Protein AF-A0A845U606-F1 (afdb_monomer)

Structure (mmCIF, N/CA/C/O backbone):
data_AF-A0A845U606-F1
#
_entry.id   AF-A0A845U606-F1
#
loop_
_atom_site.group_PDB
_atom_site.id
_atom_site.type_symbol
_atom_site.label_atom_id
_atom_site.label_alt_id
_atom_site.label_comp_id
_atom_site.label_asym_id
_atom_site.label_entity_id
_atom_site.label_seq_id
_atom_site.pdbx_PDB_ins_code
_atom_site.Cartn_x
_atom_site.Cartn_y
_atom_site.Cartn_z
_atom_site.occupancy
_atom_site.B_iso_or_equiv
_atom_site.auth_seq_id
_atom_site.auth_comp_id
_atom_site.auth_asym_id
_atom_site.auth_atom_id
_atom_site.pdbx_PDB_model_num
ATOM 1 N N . MET A 1 1 ? -7.844 2.696 -54.225 1.00 42.50 1 MET A N 1
ATOM 2 C CA . MET A 1 1 ? -6.812 1.789 -53.686 1.00 42.50 1 MET A CA 1
ATOM 3 C C . MET A 1 1 ? -6.596 2.190 -52.231 1.00 42.50 1 MET A C 1
ATOM 5 O O . MET A 1 1 ? -5.888 3.153 -51.977 1.00 42.50 1 MET A O 1
ATOM 9 N N . LEU A 1 2 ? -7.334 1.584 -51.291 1.00 45.47 2 LEU A N 1
ATOM 10 C CA . LEU A 1 2 ? -7.102 1.808 -49.861 1.00 45.47 2 LEU A CA 1
ATOM 11 C C . LEU A 1 2 ? -5.813 1.065 -49.495 1.00 45.47 2 LEU A C 1
ATOM 13 O O . LEU A 1 2 ? -5.810 -0.163 -49.478 1.00 45.47 2 LEU A O 1
ATOM 17 N N . LEU A 1 3 ? -4.725 1.791 -49.225 1.00 46.09 3 LEU A N 1
ATOM 18 C CA . LEU A 1 3 ? -3.599 1.235 -48.479 1.00 46.09 3 LEU A CA 1
ATOM 19 C C . LEU A 1 3 ? -4.072 1.057 -47.031 1.00 46.09 3 LEU A C 1
ATOM 21 O O . LEU A 1 3 ? -3.986 1.974 -46.218 1.00 46.09 3 LEU A O 1
ATOM 25 N N . SER A 1 4 ? -4.617 -0.116 -46.715 1.00 49.88 4 SER A N 1
ATOM 26 C CA . SER A 1 4 ? -4.707 -0.579 -45.335 1.00 49.88 4 SER A CA 1
ATOM 27 C C . SER A 1 4 ? -3.276 -0.721 -44.817 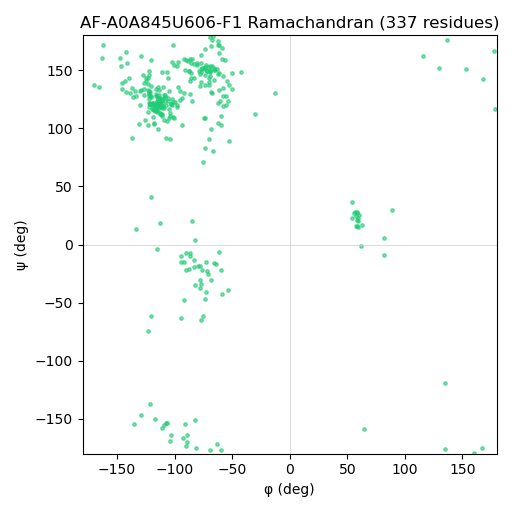1.00 49.88 4 SER A C 1
ATOM 29 O O . SER A 1 4 ? -2.562 -1.637 -45.232 1.00 49.88 4 SER A O 1
ATOM 31 N N . GLY A 1 5 ? -2.833 0.222 -43.982 1.00 50.69 5 GLY A N 1
ATOM 32 C CA . GLY A 1 5 ? -1.541 0.136 -43.311 1.00 50.69 5 GLY A CA 1
ATOM 33 C C . GLY A 1 5 ? -1.449 -1.190 -42.564 1.00 50.69 5 GLY A C 1
ATOM 34 O O . GLY A 1 5 ? -2.330 -1.514 -41.768 1.00 50.69 5 GLY A O 1
ATOM 35 N N . LEU A 1 6 ? -0.417 -1.977 -42.869 1.00 56.06 6 LEU A N 1
ATOM 36 C CA . LEU A 1 6 ? -0.079 -3.166 -42.091 1.00 56.06 6 LEU A CA 1
ATOM 37 C C . LEU A 1 6 ? 0.076 -2.747 -40.618 1.00 56.06 6 LEU A C 1
ATOM 39 O O . LEU A 1 6 ? 0.609 -1.660 -40.367 1.00 56.06 6 LEU A O 1
ATOM 43 N N . PRO A 1 7 ? -0.384 -3.558 -39.647 1.00 61.00 7 PRO A N 1
ATOM 44 C CA . PRO A 1 7 ? -0.174 -3.242 -38.242 1.00 61.00 7 PRO A CA 1
ATOM 45 C C . PRO A 1 7 ? 1.328 -3.062 -38.002 1.00 61.00 7 PRO A C 1
ATOM 47 O O . PRO A 1 7 ? 2.127 -3.906 -38.414 1.00 61.00 7 PRO A O 1
ATOM 50 N N . ALA A 1 8 ? 1.712 -1.938 -37.389 1.00 68.56 8 ALA A N 1
ATOM 51 C CA . ALA A 1 8 ? 3.097 -1.692 -37.010 1.00 68.56 8 ALA A CA 1
ATOM 52 C C . ALA A 1 8 ? 3.567 -2.858 -36.129 1.00 68.56 8 ALA A C 1
ATOM 54 O O . ALA A 1 8 ? 2.944 -3.155 -35.109 1.00 68.56 8 ALA A O 1
ATOM 55 N N . GLN A 1 9 ? 4.606 -3.567 -36.571 1.00 79.81 9 GLN A N 1
ATOM 56 C CA . GLN A 1 9 ? 5.134 -4.710 -35.832 1.00 79.81 9 GLN A CA 1
ATOM 57 C C . GLN A 1 9 ? 5.828 -4.223 -34.558 1.00 79.81 9 GLN A C 1
ATOM 59 O O . GLN A 1 9 ? 6.535 -3.217 -34.596 1.00 79.81 9 GLN A O 1
ATOM 64 N N . ALA A 1 10 ? 5.631 -4.950 -33.457 1.00 92.62 10 ALA A N 1
ATOM 65 C CA . ALA A 1 10 ? 6.304 -4.683 -32.192 1.00 92.62 10 ALA A CA 1
ATOM 66 C C . ALA A 1 10 ? 7.830 -4.746 -32.361 1.00 92.62 10 ALA A C 1
ATOM 68 O O . ALA A 1 10 ? 8.358 -5.668 -32.991 1.00 92.62 10 ALA A O 1
ATOM 69 N N . ALA A 1 11 ? 8.536 -3.770 -31.798 1.00 96.56 11 ALA A N 1
ATOM 70 C CA . ALA A 1 11 ? 9.987 -3.700 -31.844 1.00 96.56 11 ALA A CA 1
ATOM 71 C C . ALA A 1 11 ? 10.630 -4.516 -30.711 1.00 96.56 11 ALA A C 1
ATOM 73 O O . ALA A 1 11 ? 10.113 -4.595 -29.594 1.00 96.56 11 ALA A O 1
ATOM 74 N N . SER A 1 12 ? 11.804 -5.089 -30.987 1.00 97.00 12 SER A N 1
ATOM 75 C CA . SER A 1 12 ? 12.601 -5.815 -29.995 1.00 97.00 12 SER A CA 1
ATOM 76 C C . SER A 1 12 ? 13.944 -5.139 -29.753 1.00 97.00 12 SER A C 1
ATOM 78 O O . SER A 1 12 ? 14.826 -5.105 -30.616 1.00 97.00 12 SER A O 1
ATOM 80 N N . TYR A 1 13 ? 14.107 -4.644 -28.533 1.00 97.44 13 TYR A N 1
ATOM 81 C CA . TYR A 1 13 ? 15.304 -3.977 -28.058 1.00 97.44 13 TYR A CA 1
ATOM 82 C C . TYR A 1 13 ? 16.097 -4.881 -27.121 1.00 97.44 13 TYR A C 1
ATOM 84 O O . TYR A 1 13 ? 15.535 -5.620 -26.312 1.00 97.44 13 TYR A O 1
ATOM 92 N N . THR A 1 14 ? 17.418 -4.803 -27.207 1.00 96.50 14 THR A N 1
ATOM 93 C CA . THR A 1 14 ? 18.331 -5.594 -26.383 1.00 96.50 14 THR A CA 1
ATOM 94 C C . THR A 1 14 ? 19.417 -4.701 -25.815 1.00 96.50 14 THR A C 1
ATOM 96 O O . THR A 1 14 ? 20.102 -3.999 -26.556 1.00 96.50 14 THR A O 1
ATOM 99 N N . PHE A 1 15 ? 19.593 -4.756 -24.497 1.00 95.06 15 PHE A N 1
ATOM 100 C CA . PHE A 1 15 ? 20.633 -4.035 -23.780 1.00 95.06 15 PHE A CA 1
ATOM 101 C C . PHE A 1 15 ? 21.744 -5.007 -23.361 1.00 95.06 15 PHE A C 1
ATOM 103 O O . PHE A 1 15 ? 21.489 -5.901 -22.542 1.00 95.06 15 PHE A O 1
ATOM 110 N N . PRO A 1 16 ? 22.981 -4.834 -23.862 1.00 93.81 16 PRO A N 1
ATOM 111 C CA . PRO A 1 16 ? 23.416 -4.011 -24.991 1.00 93.81 16 PRO A CA 1
ATOM 112 C C . PRO A 1 16 ? 23.077 -4.694 -26.322 1.00 93.81 16 PRO A C 1
ATOM 114 O O . PRO A 1 16 ? 22.845 -5.903 -26.372 1.00 93.81 16 PRO A O 1
ATOM 117 N N . GLY A 1 17 ? 23.095 -3.924 -27.410 1.00 91.62 17 GLY A N 1
ATOM 118 C CA . GLY A 1 17 ? 22.762 -4.410 -28.747 1.00 91.62 17 GLY A CA 1
ATOM 119 C C . GLY A 1 17 ? 21.833 -3.440 -29.463 1.00 91.62 17 GLY A C 1
ATOM 120 O O . GLY A 1 17 ? 22.203 -2.290 -29.692 1.00 91.62 17 GLY A O 1
ATOM 121 N N . SER A 1 18 ? 20.631 -3.900 -29.819 1.00 94.81 18 SER A N 1
ATOM 122 C CA . SER A 1 18 ? 19.592 -3.060 -30.419 1.00 94.81 18 SER A CA 1
ATOM 123 C C . SER A 1 18 ? 18.966 -2.137 -29.370 1.00 94.81 18 SER A C 1
ATOM 125 O O . SER A 1 18 ? 17.927 -2.440 -28.788 1.00 94.81 18 SER A O 1
ATOM 127 N N . LEU A 1 19 ? 19.611 -1.005 -29.097 1.00 96.12 19 LEU A N 1
ATOM 128 C CA . LEU A 1 19 ? 19.063 -0.007 -28.182 1.00 96.12 19 LEU A CA 1
ATOM 129 C C . LEU A 1 19 ? 17.867 0.726 -28.826 1.00 96.12 19 LEU A C 1
ATOM 131 O O . LEU A 1 19 ? 17.849 0.904 -30.048 1.00 96.12 19 LEU A O 1
ATOM 135 N N . PRO A 1 20 ? 16.876 1.174 -28.033 1.00 95.75 20 PRO A N 1
ATOM 136 C CA . PRO A 1 20 ? 15.881 2.139 -28.490 1.00 95.75 20 PRO A CA 1
ATOM 137 C C . PRO A 1 20 ? 16.539 3.424 -29.003 1.00 95.75 20 PRO A C 1
ATOM 139 O O . PRO A 1 20 ? 17.679 3.731 -28.646 1.00 95.75 20 PRO A O 1
ATOM 142 N N . ALA A 1 21 ? 15.814 4.180 -29.832 1.00 92.56 21 ALA A N 1
ATOM 143 C CA . ALA A 1 21 ? 16.316 5.431 -30.393 1.00 92.56 21 ALA A CA 1
ATOM 144 C C . ALA A 1 21 ? 16.823 6.373 -29.288 1.00 92.56 21 ALA A C 1
ATOM 146 O O . ALA A 1 21 ? 16.207 6.490 -28.230 1.00 92.56 21 ALA A O 1
ATOM 147 N N . ASP A 1 22 ? 17.971 7.002 -29.542 1.00 92.19 22 ASP A N 1
ATOM 148 C CA . ASP A 1 22 ? 18.651 7.959 -28.659 1.00 92.19 22 ASP A CA 1
ATOM 149 C C . ASP A 1 22 ? 19.104 7.417 -27.289 1.00 92.19 22 ASP A C 1
ATOM 151 O O . ASP A 1 22 ? 19.763 8.131 -26.528 1.00 92.19 22 ASP A O 1
ATOM 155 N N . CYS A 1 23 ? 18.840 6.145 -26.978 1.00 96.94 23 CYS A N 1
ATOM 156 C CA . CYS A 1 23 ? 19.471 5.468 -25.856 1.00 96.94 23 CYS A CA 1
ATOM 157 C C . CYS A 1 23 ? 20.932 5.149 -26.189 1.00 96.94 23 CYS A C 1
ATOM 159 O O . CYS A 1 23 ? 21.267 4.659 -27.268 1.00 96.94 23 CYS A O 1
ATOM 161 N N . SER A 1 24 ? 21.818 5.374 -25.227 1.00 97.19 24 SER A N 1
ATOM 162 C CA . SER A 1 24 ? 23.242 5.069 -25.345 1.00 97.19 24 SER A CA 1
ATOM 163 C C . SER A 1 24 ? 23.793 4.550 -24.024 1.00 97.19 24 SER A C 1
ATOM 165 O O . SER A 1 24 ? 23.148 4.648 -22.983 1.00 97.19 24 SER A O 1
ATOM 167 N N . GLY A 1 25 ? 24.984 3.964 -24.055 1.00 94.88 25 GLY A N 1
ATOM 168 C CA . GLY A 1 25 ? 25.646 3.443 -22.866 1.00 94.88 25 GLY A CA 1
ATOM 169 C C . GLY A 1 25 ? 26.276 2.081 -23.101 1.00 94.88 25 GLY A C 1
ATOM 170 O O . GLY A 1 25 ? 26.193 1.504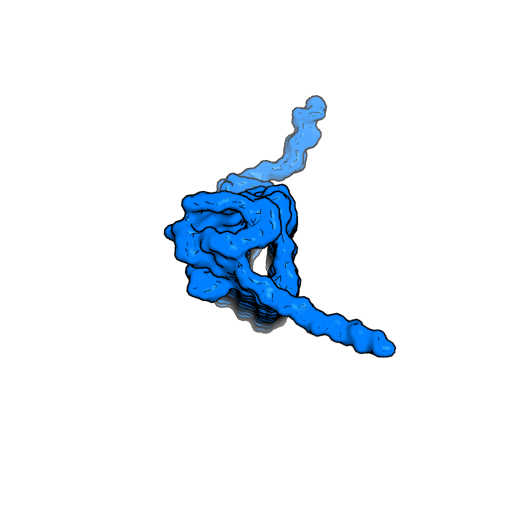 -24.185 1.00 94.88 25 GLY A O 1
ATOM 171 N N . SER A 1 26 ? 26.964 1.590 -22.082 1.00 93.56 26 SER A N 1
ATOM 172 C CA . SER A 1 26 ? 27.687 0.320 -22.114 1.00 93.56 26 SER A CA 1
ATOM 173 C C . SER A 1 26 ? 27.976 -0.142 -20.688 1.00 93.56 26 SER A C 1
ATOM 175 O O . SER A 1 26 ? 27.748 0.593 -19.727 1.00 93.56 26 SER A O 1
ATOM 177 N N . ASN A 1 27 ? 28.479 -1.370 -20.542 1.00 91.62 27 ASN A N 1
ATOM 178 C CA . ASN A 1 27 ? 28.915 -1.919 -19.254 1.00 91.62 27 ASN A CA 1
ATOM 179 C C . ASN A 1 27 ? 27.839 -1.854 -18.153 1.00 91.62 27 ASN A C 1
ATOM 181 O O . ASN A 1 27 ? 28.146 -1.624 -16.988 1.00 91.62 27 ASN A O 1
ATOM 185 N N . GLY A 1 28 ? 26.569 -2.060 -18.522 1.00 94.81 28 GLY A N 1
ATOM 186 C CA . GLY A 1 28 ? 25.460 -2.119 -17.564 1.00 94.81 28 GLY A CA 1
ATOM 187 C C . GLY A 1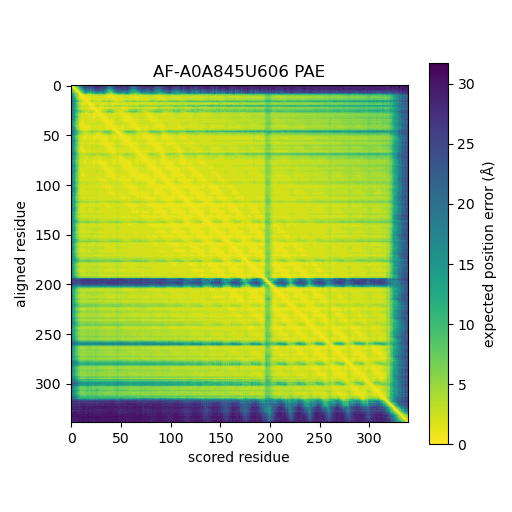 28 ? 24.929 -0.761 -17.130 1.00 94.81 28 GLY A C 1
ATOM 188 O O . GLY A 1 28 ? 24.059 -0.716 -16.268 1.00 94.81 28 GLY A O 1
ATOM 189 N N . SER A 1 29 ? 25.410 0.333 -17.718 1.00 97.50 29 SER A N 1
ATOM 190 C CA . SER A 1 29 ? 24.882 1.674 -17.490 1.00 97.50 29 SER A CA 1
ATOM 191 C C . SER A 1 29 ? 24.429 2.272 -18.813 1.00 97.50 29 SER A C 1
ATOM 193 O O . SER A 1 29 ? 25.228 2.437 -19.740 1.00 97.50 29 SER A O 1
ATOM 195 N N . TYR A 1 30 ? 23.137 2.568 -18.904 1.00 98.19 30 TYR A N 1
ATOM 196 C CA . TYR A 1 30 ? 22.509 3.115 -20.098 1.00 98.19 30 TYR A CA 1
ATOM 197 C C . TYR A 1 30 ? 21.723 4.368 -19.757 1.00 98.19 30 TYR A C 1
ATOM 199 O O . TYR A 1 30 ? 21.116 4.457 -18.691 1.00 98.19 30 TYR A O 1
ATOM 207 N N . THR A 1 31 ? 21.703 5.307 -20.692 1.00 98.19 31 THR A N 1
ATOM 208 C CA . THR A 1 31 ? 20.993 6.572 -20.575 1.00 98.19 31 THR A CA 1
ATOM 209 C C . THR A 1 31 ? 20.140 6.791 -21.811 1.00 98.19 31 THR A C 1
ATOM 211 O O . THR A 1 31 ? 20.628 6.677 -22.935 1.00 98.19 31 THR A O 1
ATOM 214 N N . CYS A 1 32 ? 18.882 7.150 -21.597 1.00 98.25 32 CYS A N 1
ATOM 215 C CA . CYS A 1 32 ? 17.940 7.547 -22.633 1.00 98.25 32 CYS A CA 1
ATOM 216 C C . CYS A 1 32 ? 17.425 8.961 -22.313 1.00 98.25 32 CYS A C 1
ATOM 218 O O . CYS A 1 32 ? 17.017 9.203 -21.173 1.00 98.25 32 CYS A O 1
ATOM 220 N N . PRO A 1 33 ? 17.400 9.907 -23.269 1.00 97.94 33 PRO A N 1
ATOM 221 C CA . PRO A 1 33 ? 16.746 11.200 -23.066 1.00 97.94 33 PRO A CA 1
ATOM 222 C C . PRO A 1 33 ? 15.259 11.044 -22.728 1.00 97.94 33 PRO A C 1
ATOM 224 O O . PRO A 1 33 ? 14.767 11.677 -21.804 1.00 97.94 33 PRO A O 1
ATOM 227 N N . ALA A 1 34 ? 14.577 10.142 -23.427 1.00 97.06 34 ALA A N 1
ATOM 228 C CA . ALA A 1 34 ? 13.255 9.615 -23.117 1.00 97.06 34 ALA A CA 1
ATOM 229 C C . ALA A 1 34 ? 13.214 8.158 -23.596 1.00 97.06 34 ALA A C 1
ATOM 231 O O . ALA A 1 34 ? 14.033 7.760 -24.424 1.00 97.06 34 ALA A O 1
ATOM 232 N N . LEU A 1 35 ? 12.279 7.359 -23.091 1.00 97.94 35 LEU A N 1
ATOM 233 C CA . LEU A 1 35 ? 12.107 5.979 -23.534 1.00 97.94 35 LEU A CA 1
ATOM 234 C C . LEU A 1 35 ? 10.636 5.737 -23.854 1.00 97.94 35 LEU A C 1
ATOM 236 O O . LEU A 1 35 ? 9.811 5.609 -22.957 1.00 97.94 35 LEU A O 1
ATOM 240 N N . THR A 1 36 ? 10.314 5.698 -25.147 1.00 97.12 36 THR A N 1
ATOM 241 C CA . THR A 1 36 ? 8.961 5.401 -25.629 1.00 97.12 36 THR A CA 1
ATOM 242 C C . THR A 1 36 ? 8.942 4.037 -26.298 1.00 97.12 36 THR A C 1
ATOM 244 O O . THR A 1 36 ? 9.716 3.793 -27.218 1.00 97.12 36 THR A O 1
ATOM 247 N N . LEU A 1 37 ? 8.050 3.167 -25.838 1.00 97.31 37 LEU A N 1
ATOM 248 C CA . LEU A 1 37 ? 7.811 1.844 -26.398 1.00 97.31 37 LEU A CA 1
ATOM 249 C C . LEU A 1 37 ? 6.408 1.796 -27.004 1.00 97.31 37 LEU A C 1
ATOM 251 O O . LEU A 1 37 ? 5.434 2.215 -26.376 1.00 97.31 37 LEU A O 1
ATOM 255 N N . GLY A 1 38 ? 6.301 1.265 -28.215 1.00 97.19 38 GLY A N 1
ATOM 256 C CA . GLY A 1 38 ? 5.038 0.927 -28.852 1.00 97.19 38 GLY A CA 1
ATOM 257 C C . GLY A 1 38 ? 4.318 -0.230 -28.154 1.00 97.19 38 GLY A C 1
ATOM 258 O O . GLY A 1 38 ? 4.807 -0.839 -27.198 1.00 97.19 38 GLY A O 1
ATOM 259 N N . SER A 1 39 ? 3.111 -0.539 -28.629 1.00 97.00 39 SER A N 1
ATOM 260 C CA . SER A 1 39 ? 2.366 -1.688 -28.114 1.00 97.00 39 SER A CA 1
ATOM 261 C C . SER A 1 39 ? 3.053 -2.995 -28.510 1.00 97.00 39 SER A C 1
ATOM 263 O O . SER A 1 39 ? 3.385 -3.191 -29.674 1.00 97.00 39 SER A O 1
ATOM 265 N N . GLY A 1 40 ? 3.239 -3.894 -27.543 1.00 97.19 40 GLY A N 1
ATOM 266 C CA . GLY A 1 40 ? 3.897 -5.185 -27.754 1.00 97.19 40 GLY A CA 1
ATOM 267 C C . GLY A 1 40 ? 5.425 -5.135 -27.748 1.00 97.19 40 GLY A C 1
ATOM 268 O O . GLY A 1 40 ? 6.049 -6.194 -27.731 1.00 97.19 40 GLY A O 1
ATOM 269 N N . ASP A 1 41 ? 6.030 -3.943 -27.737 1.00 98.25 41 ASP A N 1
ATOM 270 C CA . ASP A 1 41 ? 7.485 -3.789 -27.760 1.00 98.25 41 ASP A CA 1
ATOM 271 C C . ASP A 1 41 ? 8.154 -4.498 -26.580 1.00 98.25 41 ASP A C 1
ATOM 273 O O . ASP A 1 41 ? 7.645 -4.519 -25.451 1.00 98.25 41 ASP A O 1
ATOM 277 N N . THR A 1 42 ? 9.338 -5.050 -26.834 1.00 98.25 42 THR A N 1
ATOM 278 C CA . THR A 1 42 ? 10.091 -5.829 -25.850 1.00 98.25 42 THR A CA 1
ATOM 279 C C . THR A 1 42 ? 11.454 -5.210 -25.573 1.00 98.25 42 THR A C 1
ATOM 281 O O . THR A 1 42 ? 12.171 -4.872 -26.511 1.00 98.25 42 THR A O 1
ATOM 284 N N . ILE A 1 43 ? 11.857 -5.146 -24.306 1.00 98.19 43 ILE A N 1
ATOM 285 C CA . ILE A 1 43 ? 13.235 -4.866 -23.888 1.00 98.19 43 ILE A CA 1
ATOM 286 C C . ILE A 1 43 ? 13.800 -6.121 -23.222 1.00 98.19 43 ILE A C 1
ATOM 288 O O . ILE A 1 43 ? 13.218 -6.616 -22.261 1.00 98.19 43 ILE A O 1
ATOM 292 N N . THR A 1 44 ? 14.969 -6.579 -23.658 1.00 97.50 44 THR A N 1
ATOM 293 C CA . THR A 1 44 ? 15.711 -7.677 -23.020 1.00 97.50 44 THR A CA 1
ATOM 294 C C . THR A 1 44 ? 17.024 -7.166 -22.433 1.00 97.50 44 THR A C 1
ATOM 296 O O . THR A 1 44 ? 17.747 -6.415 -23.089 1.00 97.50 44 THR A O 1
ATOM 299 N N . ILE A 1 45 ? 17.355 -7.586 -21.206 1.00 97.12 45 ILE A N 1
ATOM 300 C CA . ILE A 1 45 ? 18.643 -7.298 -20.559 1.00 97.12 45 ILE A CA 1
ATOM 301 C C . ILE A 1 45 ? 19.531 -8.540 -20.664 1.00 97.12 45 ILE A C 1
ATOM 303 O O . ILE A 1 45 ? 19.258 -9.547 -20.016 1.00 97.12 45 ILE A O 1
ATOM 307 N N . ASN A 1 46 ? 20.585 -8.469 -21.480 1.00 92.44 46 ASN A N 1
ATOM 308 C CA . ASN A 1 46 ? 21.464 -9.610 -21.748 1.00 92.44 46 ASN A CA 1
ATOM 309 C C . ASN A 1 46 ? 22.700 -9.631 -20.840 1.00 92.44 46 ASN A C 1
ATOM 311 O O . ASN A 1 46 ? 22.904 -10.584 -20.095 1.00 92.44 46 ASN A O 1
ATOM 315 N N . SER A 1 47 ? 23.567 -8.617 -20.935 1.00 88.81 47 SER A N 1
ATOM 316 C CA . SER A 1 47 ? 24.820 -8.556 -20.167 1.00 88.81 47 SER A CA 1
ATOM 317 C C . SER A 1 47 ? 25.499 -7.184 -20.278 1.00 88.81 47 SER A C 1
ATOM 319 O O . SER A 1 47 ? 25.626 -6.685 -21.384 1.00 88.81 47 SER A O 1
ATOM 321 N N . PRO A 1 48 ? 26.038 -6.592 -19.206 1.00 92.56 48 PRO A N 1
ATOM 322 C CA . PRO A 1 48 ? 26.131 -7.181 -17.882 1.00 92.56 48 PRO A CA 1
ATOM 323 C C . PRO A 1 48 ? 24.817 -7.057 -17.110 1.00 92.56 48 PRO A C 1
ATOM 325 O O . PRO A 1 48 ? 23.995 -6.176 -17.362 1.00 92.56 48 PRO A O 1
ATOM 328 N N . ILE A 1 49 ? 24.643 -7.989 -16.178 1.00 94.56 49 ILE A N 1
ATOM 329 C CA . ILE A 1 49 ? 23.548 -8.052 -15.215 1.00 94.56 49 ILE A CA 1
ATOM 330 C C . ILE A 1 49 ? 24.188 -7.898 -13.822 1.00 94.56 49 ILE A C 1
ATOM 332 O O . ILE A 1 49 ? 25.118 -8.651 -13.524 1.00 94.56 49 ILE A O 1
ATOM 336 N N . PRO A 1 50 ? 23.731 -6.969 -12.964 1.00 96.31 50 PRO A N 1
ATOM 337 C CA . PRO A 1 50 ? 22.600 -6.062 -13.164 1.00 96.31 50 PRO A CA 1
ATOM 338 C C . PRO A 1 50 ? 22.908 -4.915 -14.138 1.00 96.31 50 PRO A C 1
ATOM 340 O O . PRO A 1 50 ? 24.046 -4.461 -14.243 1.00 96.31 50 PRO A O 1
ATOM 343 N N . ALA A 1 51 ? 21.867 -4.416 -14.804 1.00 98.00 51 ALA A N 1
ATOM 344 C CA . ALA A 1 51 ? 21.908 -3.206 -15.614 1.00 98.00 51 ALA A CA 1
ATOM 345 C C . ALA A 1 51 ? 21.086 -2.082 -14.969 1.00 98.00 51 ALA A C 1
ATOM 347 O O . ALA A 1 51 ? 20.058 -2.319 -14.332 1.00 98.00 51 ALA A O 1
ATOM 348 N N . THR A 1 52 ? 21.520 -0.845 -15.181 1.00 98.50 52 THR A N 1
ATOM 349 C CA . THR A 1 52 ? 20.772 0.370 -14.861 1.00 98.50 52 THR A CA 1
ATOM 350 C C . THR A 1 52 ? 20.440 1.099 -16.152 1.00 98.50 52 THR A C 1
ATOM 352 O O . THR A 1 52 ? 21.338 1.406 -16.938 1.00 98.50 52 THR A O 1
ATOM 355 N N . ILE A 1 53 ? 19.158 1.390 -16.364 1.00 98.44 53 ILE A N 1
ATOM 356 C CA . ILE A 1 53 ? 18.710 2.292 -17.427 1.00 98.44 53 ILE A CA 1
ATOM 357 C C . ILE A 1 53 ? 18.217 3.568 -16.755 1.00 98.44 53 ILE A C 1
ATOM 359 O O . ILE A 1 53 ? 17.257 3.544 -15.984 1.00 98.44 53 ILE A O 1
ATOM 363 N N . THR A 1 54 ? 18.887 4.675 -17.056 1.00 98.69 54 THR A N 1
ATOM 364 C CA . THR A 1 54 ? 18.509 6.015 -16.619 1.00 98.69 54 THR A CA 1
ATOM 365 C C . THR A 1 54 ? 17.747 6.707 -17.741 1.00 98.69 54 THR A C 1
ATOM 367 O O . THR A 1 54 ? 18.283 6.917 -18.826 1.00 98.69 54 THR A O 1
ATOM 370 N N . VAL A 1 55 ? 16.494 7.067 -17.501 1.00 98.69 55 VAL A N 1
ATOM 371 C CA . VAL A 1 55 ? 15.660 7.822 -18.436 1.00 98.69 55 VAL A CA 1
ATOM 372 C C . VAL A 1 55 ? 15.561 9.252 -17.914 1.00 98.69 55 VAL A C 1
ATOM 374 O O . VAL A 1 55 ? 14.937 9.495 -16.884 1.00 98.69 55 VAL A O 1
ATOM 377 N N . ASN A 1 56 ? 16.207 10.199 -18.595 1.00 98.25 56 ASN A N 1
ATOM 378 C CA . ASN A 1 56 ? 16.279 11.600 -18.153 1.00 98.25 56 ASN A CA 1
ATOM 379 C C . ASN A 1 56 ? 14.954 12.365 -18.329 1.00 98.25 56 ASN A C 1
ATOM 381 O O . ASN A 1 56 ? 14.784 13.438 -17.757 1.00 98.25 56 ASN A O 1
ATOM 385 N N . GLY A 1 57 ? 14.029 11.808 -19.105 1.00 98.12 57 GLY A N 1
ATOM 386 C CA . GLY A 1 57 ? 12.663 12.275 -19.298 1.00 98.12 57 GLY A CA 1
ATOM 387 C C . GLY A 1 57 ? 11.664 11.192 -18.904 1.00 98.12 57 GLY A C 1
ATOM 388 O O . GLY A 1 57 ? 11.842 10.512 -17.892 1.00 98.12 57 GLY A O 1
ATOM 389 N N . ASP A 1 58 ? 10.621 11.026 -19.713 1.00 98.56 58 ASP A N 1
ATOM 390 C CA . ASP A 1 58 ? 9.565 10.048 -19.460 1.00 98.56 58 ASP A CA 1
ATOM 391 C C . ASP A 1 58 ? 9.915 8.652 -19.999 1.00 98.56 58 ASP A C 1
ATOM 393 O O . ASP A 1 58 ? 10.495 8.498 -21.079 1.00 98.56 58 ASP A O 1
ATOM 397 N N . LEU A 1 59 ? 9.497 7.630 -19.252 1.00 98.50 59 LEU A N 1
ATOM 398 C CA . LEU A 1 59 ? 9.362 6.254 -19.717 1.00 98.50 59 LEU A CA 1
ATOM 399 C C . LEU A 1 59 ? 7.884 5.994 -20.012 1.00 98.50 59 LEU A C 1
ATOM 401 O O . LEU A 1 59 ? 7.087 5.877 -19.085 1.00 98.50 59 LEU A O 1
ATOM 405 N N . ILE A 1 60 ? 7.513 5.863 -21.281 1.00 98.38 60 ILE A N 1
ATOM 406 C CA . ILE A 1 60 ? 6.136 5.595 -21.707 1.00 98.38 60 ILE A CA 1
ATOM 407 C C . ILE A 1 60 ? 6.129 4.309 -22.519 1.00 98.38 60 ILE A C 1
ATOM 409 O O . ILE A 1 60 ? 6.875 4.174 -23.480 1.00 98.38 60 ILE A O 1
ATOM 413 N N . SER A 1 61 ? 5.273 3.360 -22.164 1.00 97.94 61 SER A N 1
ATOM 414 C CA . SER A 1 61 ? 5.079 2.152 -22.963 1.00 97.94 61 SER A CA 1
ATOM 415 C C . SER A 1 61 ? 3.621 1.962 -23.346 1.00 97.94 61 SER A C 1
ATOM 417 O O . SER A 1 61 ? 2.710 2.268 -22.573 1.00 97.94 61 SER A O 1
ATOM 419 N N . GLY A 1 62 ? 3.408 1.457 -24.557 1.00 97.94 62 GLY A N 1
ATOM 420 C CA . GLY A 1 62 ? 2.110 1.009 -25.026 1.00 97.94 62 GLY A CA 1
ATOM 421 C C . GLY A 1 62 ? 1.608 -0.217 -24.262 1.00 97.94 62 GLY A C 1
ATOM 422 O O . GLY A 1 62 ? 2.241 -0.739 -23.343 1.00 97.94 62 GLY A O 1
ATOM 423 N N . ALA A 1 63 ? 0.418 -0.683 -24.637 1.00 98.19 63 ALA A N 1
ATOM 424 C CA . ALA A 1 63 ? -0.134 -1.909 -24.075 1.00 98.19 63 ALA A CA 1
ATOM 425 C C . ALA A 1 63 ? 0.707 -3.133 -24.472 1.00 98.19 63 ALA A C 1
ATOM 427 O O . ALA A 1 63 ? 1.277 -3.163 -25.564 1.00 98.19 63 ALA A O 1
ATOM 428 N N . ASN A 1 64 ? 0.707 -4.173 -23.643 1.00 98.19 64 ASN A N 1
ATOM 429 C CA . ASN A 1 64 ? 1.390 -5.447 -23.893 1.00 98.19 64 ASN A CA 1
ATOM 430 C C . ASN A 1 64 ? 2.922 -5.348 -24.019 1.00 98.19 64 ASN A C 1
ATOM 432 O O . ASN A 1 64 ? 3.546 -6.264 -24.553 1.00 98.19 64 ASN A O 1
ATOM 436 N N . SER A 1 65 ? 3.544 -4.254 -23.573 1.00 98.12 65 SER A N 1
ATOM 437 C CA . SER A 1 65 ? 5.004 -4.135 -23.601 1.00 98.12 65 SER A CA 1
ATOM 438 C C . SER A 1 65 ? 5.643 -5.070 -22.573 1.00 98.12 65 SER A C 1
ATOM 440 O O . SER A 1 65 ? 5.127 -5.245 -21.468 1.00 98.12 65 SER A O 1
ATOM 442 N N . ASN A 1 66 ? 6.790 -5.653 -22.919 1.00 98.25 66 ASN A N 1
ATOM 443 C CA . ASN A 1 66 ? 7.506 -6.602 -22.066 1.00 98.25 66 ASN A CA 1
ATOM 444 C C . ASN A 1 66 ? 8.928 -6.115 -21.802 1.00 98.25 66 ASN A C 1
ATOM 446 O O . ASN A 1 66 ? 9.810 -6.236 -22.648 1.00 98.25 66 ASN A O 1
ATOM 450 N N . ILE A 1 67 ? 9.169 -5.576 -20.613 1.00 98.56 67 ILE A N 1
ATOM 451 C CA . ILE A 1 67 ? 10.472 -5.060 -20.203 1.00 98.56 67 ILE A CA 1
ATOM 452 C C . ILE A 1 67 ? 11.117 -6.068 -19.258 1.00 98.56 67 ILE A C 1
ATOM 454 O O . ILE A 1 67 ? 10.654 -6.287 -18.140 1.00 98.56 67 ILE A O 1
ATOM 458 N N . ASN A 1 68 ? 12.204 -6.680 -19.717 1.00 98.00 68 ASN A N 1
ATOM 459 C CA . ASN A 1 68 ? 12.979 -7.692 -19.008 1.00 98.00 68 ASN A CA 1
ATOM 460 C C . ASN A 1 68 ? 12.147 -8.911 -18.555 1.00 98.00 68 ASN A C 1
ATOM 462 O O . ASN A 1 68 ? 12.499 -9.576 -17.590 1.00 98.00 68 ASN A O 1
ATOM 466 N N . ALA A 1 69 ? 11.054 -9.242 -19.250 1.00 94.56 69 ALA A N 1
ATOM 467 C CA . ALA A 1 69 ? 10.108 -10.278 -18.811 1.00 94.56 69 ALA A CA 1
ATOM 468 C C . ALA A 1 69 ? 10.728 -11.687 -18.640 1.00 94.56 69 ALA A C 1
ATOM 470 O O . ALA A 1 69 ? 10.195 -12.511 -17.905 1.00 94.56 69 ALA A O 1
ATOM 471 N N . GLY A 1 70 ? 11.863 -11.978 -19.286 1.00 90.81 70 GLY A N 1
ATOM 472 C CA . GLY A 1 70 ? 12.611 -13.229 -19.084 1.00 90.81 70 GLY A CA 1
ATOM 473 C C . GLY A 1 70 ? 13.620 -13.204 -17.925 1.00 90.81 70 GLY A C 1
ATOM 474 O O . GLY A 1 70 ? 14.187 -14.242 -17.593 1.00 90.81 70 GLY A O 1
ATOM 475 N N . GLY A 1 71 ? 13.886 -12.038 -17.332 1.00 95.06 71 GLY A N 1
ATOM 476 C CA . GLY A 1 71 ? 14.900 -11.837 -16.296 1.00 95.06 71 GLY A CA 1
ATOM 477 C C . GLY A 1 71 ? 14.331 -11.766 -14.879 1.00 95.06 71 GLY A C 1
ATOM 478 O O . GLY A 1 71 ? 13.123 -11.695 -14.671 1.00 95.06 71 GLY A O 1
ATOM 479 N N . ALA A 1 72 ? 15.211 -11.749 -13.877 1.00 97.06 72 ALA A N 1
ATOM 480 C CA . ALA A 1 72 ? 14.828 -11.455 -12.496 1.00 97.06 72 ALA A CA 1
ATOM 481 C C . ALA A 1 72 ? 14.700 -9.937 -12.277 1.00 97.06 72 ALA A C 1
ATOM 483 O O . ALA A 1 72 ? 15.364 -9.155 -12.957 1.00 97.06 72 ALA A O 1
ATOM 484 N N . ALA A 1 73 ? 13.924 -9.513 -11.272 1.00 96.62 73 ALA A N 1
ATOM 485 C CA . ALA A 1 73 ? 13.811 -8.099 -10.885 1.00 96.62 73 ALA A CA 1
ATOM 486 C C . ALA A 1 73 ? 15.173 -7.445 -10.603 1.00 96.62 73 ALA A C 1
ATOM 488 O O . ALA A 1 73 ? 15.415 -6.305 -10.984 1.00 96.62 73 ALA A O 1
ATOM 489 N N . ALA A 1 74 ? 16.083 -8.187 -9.962 1.00 97.38 74 ALA A N 1
ATOM 490 C CA . ALA A 1 74 ? 17.429 -7.720 -9.637 1.00 97.38 74 ALA A CA 1
ATOM 491 C C . ALA A 1 74 ? 18.296 -7.462 -10.879 1.00 97.38 74 ALA A C 1
ATOM 493 O O . ALA A 1 74 ? 19.310 -6.779 -10.769 1.00 97.38 74 ALA A O 1
ATOM 494 N N . ASN A 1 75 ? 17.906 -7.969 -12.054 1.00 97.94 75 ASN A N 1
ATOM 495 C CA . ASN A 1 75 ? 18.678 -7.782 -13.276 1.00 97.94 75 ASN A CA 1
ATOM 496 C C . ASN A 1 75 ? 18.597 -6.351 -13.811 1.00 97.94 75 ASN A C 1
ATOM 498 O O . ASN A 1 75 ? 19.474 -5.952 -14.574 1.00 97.94 75 ASN A O 1
ATOM 502 N N . LEU A 1 76 ? 17.555 -5.600 -13.444 1.00 98.50 76 LEU A N 1
ATOM 503 C CA . LEU A 1 76 ? 17.290 -4.278 -13.991 1.00 98.50 76 LEU A CA 1
ATOM 504 C C . LEU A 1 76 ? 16.890 -3.296 -12.893 1.00 98.50 76 LEU A C 1
ATOM 506 O O . LEU A 1 76 ? 15.939 -3.520 -12.146 1.00 98.50 76 LEU A O 1
ATOM 510 N N . THR A 1 77 ? 17.585 -2.165 -12.848 1.00 98.62 77 THR A N 1
ATOM 511 C CA . THR A 1 77 ? 17.115 -0.963 -12.159 1.00 98.62 77 THR A CA 1
ATOM 512 C C . THR A 1 77 ? 16.732 0.086 -13.196 1.00 98.62 77 THR A C 1
ATOM 514 O O . THR A 1 77 ? 17.543 0.459 -14.042 1.00 98.62 77 THR A O 1
ATOM 517 N N . LEU A 1 78 ? 15.492 0.564 -13.134 1.00 98.56 78 LEU A N 1
ATOM 518 C CA . LEU A 1 78 ? 15.026 1.703 -13.914 1.00 98.56 78 LEU A CA 1
ATOM 519 C C . LEU A 1 78 ? 15.091 2.951 -13.042 1.00 98.56 78 LEU A C 1
ATOM 521 O O . LEU A 1 78 ? 14.434 3.009 -12.007 1.00 98.56 78 LEU A O 1
ATOM 525 N N . VAL A 1 79 ? 15.859 3.948 -13.466 1.00 98.75 79 VAL A N 1
ATOM 526 C CA . VAL A 1 79 ? 15.873 5.280 -12.854 1.00 98.75 79 VAL A CA 1
ATOM 527 C C . VAL A 1 79 ? 15.221 6.232 -13.841 1.00 98.75 79 VAL A C 1
ATOM 529 O O . VAL A 1 79 ? 15.802 6.527 -14.876 1.00 98.75 79 VAL A O 1
ATOM 532 N N . VAL A 1 80 ? 14.007 6.691 -13.562 1.00 98.75 80 VAL A N 1
ATOM 533 C CA . VAL A 1 80 ? 13.246 7.543 -14.487 1.00 98.75 80 VAL A CA 1
ATOM 534 C C . VAL A 1 80 ? 13.056 8.898 -13.837 1.00 98.75 80 VAL A C 1
ATOM 536 O O . VAL A 1 80 ? 12.396 8.986 -12.812 1.00 98.75 80 VAL A O 1
ATOM 539 N N . ILE A 1 81 ? 13.647 9.950 -14.398 1.00 98.25 81 ILE A N 1
ATOM 540 C CA . ILE A 1 81 ? 13.576 11.303 -13.832 1.00 98.25 81 ILE A CA 1
ATOM 541 C C . ILE A 1 81 ? 12.179 11.902 -14.030 1.00 98.25 81 ILE A C 1
ATOM 543 O O . ILE A 1 81 ? 11.647 12.534 -13.118 1.00 98.25 81 ILE A O 1
ATOM 547 N N . GLY A 1 82 ? 11.582 11.677 -15.203 1.00 98.25 82 GLY A N 1
ATOM 548 C CA . GLY A 1 82 ? 10.206 12.050 -15.504 1.00 98.25 82 GLY A CA 1
ATOM 549 C C . GLY A 1 82 ? 9.189 11.030 -14.994 1.00 98.25 82 GLY A C 1
ATOM 550 O O . GLY A 1 82 ? 9.381 10.335 -13.993 1.00 98.25 82 GLY A O 1
ATOM 551 N N . THR A 1 83 ? 8.065 10.949 -15.691 1.00 98.38 83 THR A N 1
ATOM 552 C CA . THR A 1 83 ? 7.000 9.987 -15.417 1.00 98.38 83 THR A CA 1
ATOM 553 C C . THR A 1 83 ? 7.358 8.595 -15.926 1.00 98.38 83 THR A C 1
ATOM 555 O O . THR A 1 83 ? 8.050 8.425 -16.926 1.00 98.38 83 THR A O 1
ATOM 558 N N . THR A 1 84 ? 6.862 7.573 -15.234 1.00 98.81 84 THR A N 1
ATOM 559 C CA . THR A 1 84 ? 6.860 6.192 -15.726 1.00 98.81 84 THR A CA 1
ATOM 560 C C . THR A 1 84 ? 5.422 5.787 -15.995 1.00 98.81 84 THR A C 1
ATOM 562 O O . THR A 1 84 ? 4.621 5.756 -15.068 1.00 98.81 84 THR A O 1
ATOM 565 N N . ALA A 1 85 ? 5.081 5.453 -17.231 1.00 98.69 85 ALA A N 1
ATOM 566 C CA . ALA A 1 85 ? 3.758 4.997 -17.627 1.00 98.69 85 ALA A CA 1
ATOM 567 C C . ALA A 1 85 ? 3.870 3.651 -18.349 1.00 98.69 85 ALA A C 1
ATOM 569 O O . ALA A 1 85 ? 4.314 3.573 -19.497 1.00 98.69 85 ALA A O 1
ATOM 570 N N . LEU A 1 86 ? 3.457 2.577 -17.675 1.00 98.56 86 LEU A N 1
ATOM 571 C CA . LEU A 1 86 ? 3.258 1.289 -18.322 1.00 98.56 86 LEU A CA 1
ATOM 572 C C . LEU A 1 86 ? 1.853 1.202 -18.899 1.00 98.56 86 LEU A C 1
ATOM 574 O O . LEU A 1 86 ? 0.877 1.433 -18.182 1.00 98.56 86 LEU A O 1
ATOM 578 N N . GLY A 1 87 ? 1.744 0.818 -20.168 1.00 98.50 87 GLY A N 1
ATOM 579 C CA . GLY A 1 87 ? 0.458 0.497 -20.767 1.00 98.50 87 GLY A CA 1
ATOM 580 C C . GLY A 1 87 ? -0.228 -0.689 -20.082 1.00 98.50 87 GLY A C 1
ATOM 581 O O . GLY A 1 87 ? 0.326 -1.357 -19.202 1.00 98.50 87 GLY A O 1
ATOM 582 N N . ALA A 1 88 ? -1.480 -0.928 -20.466 1.00 98.75 88 ALA A N 1
ATOM 583 C CA . ALA A 1 88 ? -2.244 -2.064 -19.965 1.00 98.75 88 ALA A CA 1
ATOM 584 C C . ALA A 1 88 ? -1.638 -3.395 -20.430 1.00 98.75 88 ALA A C 1
ATOM 586 O O . ALA A 1 88 ? -1.078 -3.477 -21.523 1.00 98.75 88 ALA A O 1
ATOM 587 N N . SER A 1 89 ? -1.803 -4.440 -19.624 1.00 98.62 89 SER A N 1
ATOM 588 C CA . SER A 1 89 ? -1.334 -5.798 -19.922 1.00 98.62 89 SER A CA 1
ATOM 589 C C . SER A 1 89 ? 0.183 -5.900 -20.136 1.00 98.62 89 SER A C 1
ATOM 591 O O . SER A 1 89 ? 0.655 -6.810 -20.813 1.00 98.62 89 SER A O 1
ATOM 593 N N . SER A 1 90 ? 0.954 -4.955 -19.599 1.00 98.69 90 SER A N 1
ATOM 594 C CA . SER A 1 90 ? 2.411 -4.909 -19.749 1.00 98.69 90 SER A CA 1
ATOM 595 C C . SER A 1 90 ? 3.106 -5.654 -18.609 1.00 98.69 90 SER A C 1
ATOM 597 O O . SER A 1 90 ? 2.618 -5.686 -17.477 1.00 98.69 90 SER A O 1
ATOM 599 N N . THR A 1 91 ? 4.276 -6.220 -18.894 1.00 98.75 91 THR A N 1
ATOM 600 C CA . THR A 1 91 ? 5.114 -6.911 -17.907 1.00 98.75 91 THR A CA 1
ATOM 601 C C . THR A 1 91 ? 6.434 -6.172 -17.746 1.00 98.75 91 THR A C 1
ATOM 603 O O . THR A 1 91 ? 7.111 -5.881 -18.729 1.00 98.75 91 THR A O 1
ATOM 606 N N . LEU A 1 92 ? 6.822 -5.884 -16.507 1.00 98.75 92 LEU A N 1
ATOM 607 C CA . LEU A 1 92 ? 8.091 -5.252 -16.162 1.00 98.75 92 LEU A CA 1
ATOM 608 C C . LEU A 1 92 ? 8.786 -6.052 -15.068 1.00 98.75 92 LEU A C 1
ATOM 610 O O . LEU A 1 92 ? 8.253 -6.173 -13.972 1.00 98.75 92 LEU A O 1
ATOM 614 N N . HIS A 1 93 ? 9.990 -6.556 -15.319 1.00 98.69 93 HIS A N 1
ATOM 615 C CA . HIS A 1 93 ? 10.824 -7.155 -14.275 1.00 98.69 93 HIS A CA 1
ATOM 616 C C . HIS A 1 93 ? 11.989 -6.215 -13.955 1.00 98.69 93 HIS A C 1
ATOM 618 O O . HIS A 1 93 ? 13.028 -6.253 -14.614 1.00 98.69 93 HIS A O 1
ATOM 624 N N . ALA A 1 94 ? 11.811 -5.337 -12.973 1.00 98.62 94 ALA A N 1
ATOM 625 C CA . ALA A 1 94 ? 12.819 -4.366 -12.566 1.00 98.62 94 ALA A CA 1
ATOM 626 C C . ALA A 1 94 ? 12.512 -3.784 -11.187 1.00 98.62 94 ALA A C 1
ATOM 628 O O . ALA A 1 94 ? 11.360 -3.743 -10.757 1.00 98.62 94 ALA A O 1
ATOM 629 N N . ASN A 1 95 ? 13.535 -3.218 -10.554 1.00 98.69 95 ASN A N 1
ATOM 630 C CA . ASN A 1 95 ? 13.334 -2.220 -9.511 1.00 98.69 95 ASN A CA 1
ATOM 631 C C . ASN A 1 95 ? 13.173 -0.838 -10.154 1.00 98.69 95 ASN A C 1
ATOM 633 O O . ASN A 1 95 ? 14.050 -0.395 -10.893 1.00 98.69 95 ASN A O 1
ATOM 637 N N . VAL A 1 96 ? 12.066 -0.153 -9.875 1.00 98.81 96 VAL A N 1
ATOM 638 C CA . VAL A 1 96 ? 11.750 1.172 -10.424 1.00 98.81 96 VAL A CA 1
ATOM 639 C C . VAL A 1 96 ? 12.031 2.248 -9.383 1.00 98.81 96 VAL A C 1
ATOM 641 O O . VAL A 1 96 ? 11.486 2.205 -8.283 1.00 98.81 96 VAL A O 1
ATOM 644 N N . ASN A 1 97 ? 12.841 3.234 -9.754 1.00 98.56 97 ASN A N 1
ATOM 645 C CA . ASN A 1 97 ? 13.044 4.483 -9.035 1.00 98.56 97 ASN A CA 1
ATOM 646 C C . ASN A 1 97 ? 12.518 5.646 -9.894 1.00 98.56 97 ASN A C 1
ATOM 648 O O . ASN A 1 97 ? 13.183 6.077 -10.838 1.00 98.56 97 ASN A O 1
ATOM 652 N N . GLY A 1 98 ? 11.304 6.106 -9.595 1.00 97.88 98 GLY A N 1
ATOM 653 C CA . GLY A 1 98 ? 10.625 7.190 -10.300 1.00 97.88 98 GLY A CA 1
ATOM 654 C C . GLY A 1 98 ? 10.822 8.545 -9.617 1.00 97.88 98 GLY A C 1
ATOM 655 O O . GLY A 1 98 ? 10.476 8.724 -8.449 1.00 97.88 98 GLY A O 1
ATOM 656 N N . GLY A 1 99 ? 11.339 9.515 -10.364 1.00 97.56 99 GLY A N 1
ATOM 657 C CA . GLY A 1 99 ? 11.373 10.930 -10.003 1.00 97.56 99 GLY A CA 1
ATOM 658 C C . GLY A 1 99 ? 10.014 11.608 -10.197 1.00 97.56 99 GLY A C 1
ATOM 659 O O . GLY A 1 99 ? 9.632 12.457 -9.393 1.00 97.56 99 GLY A O 1
ATOM 660 N N . GLY A 1 100 ? 9.252 11.191 -11.213 1.00 98.12 100 GLY A N 1
ATOM 661 C CA . GLY A 1 100 ? 7.868 11.594 -11.453 1.00 98.12 100 GLY A CA 1
ATOM 662 C C . GLY A 1 100 ? 6.839 10.525 -11.077 1.00 98.12 100 GLY A C 1
ATOM 663 O O . GLY A 1 100 ? 7.136 9.523 -10.425 1.00 98.12 100 GLY A O 1
ATOM 664 N N . VAL A 1 101 ? 5.587 10.753 -11.488 1.00 98.69 101 VAL A N 1
ATOM 665 C CA . VAL A 1 101 ? 4.478 9.818 -11.242 1.00 98.69 101 VAL A CA 1
ATOM 666 C C . VAL A 1 101 ? 4.768 8.476 -11.909 1.00 98.69 101 VAL A C 1
ATOM 668 O O . VAL A 1 101 ? 5.103 8.431 -13.093 1.00 98.69 101 VAL A O 1
ATOM 671 N N . VAL A 1 102 ? 4.575 7.386 -11.167 1.00 98.88 102 VAL A N 1
ATOM 672 C CA . VAL A 1 102 ? 4.624 6.022 -11.702 1.00 98.88 102 VAL A CA 1
ATOM 673 C C . VAL A 1 102 ? 3.199 5.518 -11.879 1.00 98.88 102 VAL A C 1
ATOM 675 O O . VAL A 1 102 ? 2.440 5.439 -10.919 1.00 98.88 102 VAL A O 1
ATOM 678 N N . THR A 1 103 ? 2.822 5.171 -13.101 1.00 98.88 103 THR A N 1
ATOM 679 C CA . THR A 1 103 ? 1.518 4.612 -13.453 1.00 98.88 103 THR A CA 1
ATOM 680 C C . THR A 1 103 ? 1.715 3.254 -14.102 1.00 98.88 103 THR A C 1
ATOM 682 O O . THR A 1 103 ? 2.364 3.132 -15.137 1.00 98.88 103 THR A O 1
ATOM 685 N N . ILE A 1 104 ? 1.133 2.228 -13.498 1.00 98.88 104 ILE A N 1
ATOM 686 C CA . ILE A 1 104 ? 1.083 0.869 -14.015 1.00 98.88 104 ILE A CA 1
ATOM 687 C C . ILE A 1 104 ? -0.317 0.656 -14.580 1.00 98.88 104 ILE A C 1
ATOM 689 O O . ILE A 1 104 ? -1.298 0.790 -13.850 1.00 98.88 104 ILE A O 1
ATOM 693 N N . GLY A 1 105 ? -0.421 0.339 -15.868 1.00 98.75 105 GLY A N 1
ATOM 694 C CA . GLY A 1 105 ? -1.698 0.057 -16.515 1.00 98.75 105 GLY A CA 1
ATOM 695 C C . GLY A 1 105 ? -2.463 -1.109 -15.877 1.00 98.75 105 GLY A C 1
ATOM 696 O O . GLY A 1 105 ? -1.949 -1.851 -15.037 1.00 98.75 105 GLY A O 1
ATOM 697 N N . ASN A 1 106 ? -3.725 -1.262 -16.274 1.00 98.88 106 ASN A N 1
ATOM 698 C CA . ASN A 1 106 ? -4.564 -2.379 -15.835 1.00 98.88 106 ASN A CA 1
ATOM 699 C C . ASN A 1 106 ? -4.020 -3.713 -16.354 1.00 98.88 106 ASN A C 1
ATOM 701 O O . ASN A 1 106 ? -3.504 -3.765 -17.468 1.00 98.88 106 ASN A O 1
ATOM 705 N N . ASN A 1 107 ? -4.240 -4.794 -15.607 1.00 98.81 107 ASN A N 1
ATOM 706 C CA . ASN A 1 107 ? -3.807 -6.154 -15.950 1.00 98.81 107 ASN A CA 1
ATOM 707 C C . ASN A 1 107 ? -2.286 -6.295 -16.137 1.00 98.81 107 ASN A C 1
ATOM 709 O O . ASN A 1 107 ? -1.827 -7.208 -16.819 1.00 98.81 107 ASN A O 1
ATOM 713 N N . SER A 1 108 ? -1.500 -5.376 -15.581 1.00 98.88 108 SER A N 1
ATOM 714 C CA . SER A 1 108 ? -0.049 -5.350 -15.760 1.00 98.88 108 SER A CA 1
ATOM 715 C C . SER A 1 108 ? 0.660 -6.008 -14.577 1.00 98.88 108 SER A C 1
ATOM 717 O O . SER A 1 108 ? 0.153 -6.024 -13.453 1.00 98.88 108 SER A O 1
ATOM 719 N N . THR A 1 109 ? 1.858 -6.533 -14.818 1.00 98.81 109 THR A N 1
ATOM 720 C CA . THR A 1 109 ? 2.681 -7.177 -13.787 1.00 98.81 109 THR A CA 1
ATOM 721 C C . THR A 1 109 ? 4.014 -6.459 -13.646 1.00 98.81 109 THR A C 1
ATOM 723 O O . THR A 1 109 ? 4.743 -6.295 -14.621 1.00 98.81 109 THR A O 1
ATOM 726 N N . VAL A 1 110 ? 4.354 -6.064 -12.421 1.00 98.88 110 VAL A N 1
ATOM 727 C CA . VAL A 1 110 ? 5.680 -5.570 -12.050 1.00 98.88 110 VAL A CA 1
ATOM 728 C C . VAL A 1 110 ? 6.328 -6.571 -11.104 1.00 98.88 110 VAL A C 1
ATOM 730 O O . VAL A 1 110 ? 5.891 -6.747 -9.966 1.00 98.88 110 VAL A O 1
ATOM 733 N N . VAL A 1 111 ? 7.388 -7.224 -11.568 1.00 98.75 111 VAL A N 1
ATOM 734 C CA . VAL A 1 111 ? 8.247 -8.066 -10.741 1.00 98.75 111 VAL A CA 1
ATOM 735 C C . VAL A 1 111 ? 9.406 -7.215 -10.239 1.00 98.75 111 VAL A C 1
ATOM 737 O O . VAL A 1 111 ? 10.340 -6.921 -10.984 1.00 98.75 111 VAL A O 1
ATOM 740 N N . GLY A 1 112 ? 9.332 -6.806 -8.975 1.00 98.56 112 GLY A N 1
ATOM 741 C CA . GLY A 1 112 ? 10.300 -5.920 -8.330 1.00 98.56 112 GLY A CA 1
ATOM 742 C C . GLY A 1 112 ? 9.642 -4.808 -7.519 1.00 98.56 112 GLY A C 1
ATOM 743 O O . GLY A 1 112 ? 8.420 -4.780 -7.352 1.00 98.56 112 GLY A O 1
ATOM 744 N N . ASN A 1 113 ? 10.475 -3.922 -6.978 1.00 98.81 113 ASN A N 1
ATOM 745 C CA . ASN A 1 113 ? 10.030 -2.812 -6.138 1.00 98.81 113 ASN A CA 1
ATOM 746 C C . ASN A 1 113 ? 9.671 -1.584 -6.978 1.00 98.81 113 ASN A C 1
ATOM 748 O O . ASN A 1 113 ? 10.300 -1.326 -8.006 1.00 98.81 113 ASN A O 1
ATOM 752 N N . ILE A 1 114 ? 8.723 -0.782 -6.496 1.00 98.88 114 ILE A N 1
ATOM 753 C CA . ILE A 1 114 ? 8.407 0.535 -7.057 1.00 98.88 114 ILE A CA 1
ATOM 754 C C . ILE A 1 114 ? 8.648 1.586 -5.983 1.00 98.88 114 ILE A C 1
ATOM 756 O O . ILE A 1 114 ? 8.033 1.559 -4.916 1.00 98.88 114 ILE A O 1
ATOM 760 N N . LYS A 1 115 ? 9.528 2.537 -6.275 1.00 98.75 115 LYS A N 1
ATOM 761 C CA . LYS A 1 115 ? 9.864 3.633 -5.379 1.00 98.75 115 LYS A CA 1
ATOM 762 C C . LYS A 1 115 ? 9.706 4.973 -6.083 1.00 98.75 115 LYS A C 1
ATOM 764 O O . LYS A 1 115 ? 10.141 5.130 -7.220 1.00 98.75 115 LYS A O 1
ATOM 769 N N . THR A 1 116 ? 9.158 5.943 -5.366 1.00 98.62 116 THR A N 1
ATOM 770 C CA . THR A 1 116 ? 9.300 7.370 -5.668 1.00 98.62 116 THR A CA 1
ATOM 771 C C . THR A 1 116 ? 9.755 8.110 -4.414 1.00 98.62 116 THR A C 1
ATOM 773 O O . THR A 1 116 ? 9.630 7.604 -3.294 1.00 98.62 116 THR A O 1
ATOM 776 N N . ASP A 1 117 ? 10.287 9.319 -4.575 1.00 97.19 117 ASP A N 1
ATOM 777 C CA . ASP A 1 117 ? 10.586 10.162 -3.416 1.00 97.19 117 ASP A CA 1
ATOM 778 C C . ASP A 1 117 ? 9.417 11.089 -3.069 1.00 97.19 117 ASP A C 1
ATOM 780 O O . ASP A 1 117 ? 9.019 11.166 -1.909 1.00 97.19 117 ASP A O 1
ATOM 784 N N . SER A 1 118 ? 8.846 11.785 -4.058 1.00 95.81 118 SER A N 1
ATOM 785 C CA . SER A 1 118 ? 7.803 12.810 -3.842 1.00 95.81 118 SER A CA 1
ATOM 786 C C . SER A 1 118 ? 6.586 12.708 -4.779 1.00 95.81 118 SER A C 1
ATOM 788 O O . SER A 1 118 ? 5.798 13.648 -4.874 1.00 95.81 118 SER A O 1
ATOM 790 N N . ALA A 1 119 ? 6.430 11.594 -5.499 1.00 97.75 119 ALA A N 1
ATOM 791 C CA . ALA A 1 119 ? 5.432 11.452 -6.560 1.00 97.75 119 ALA A CA 1
ATOM 792 C C . ALA A 1 119 ? 4.438 10.316 -6.298 1.00 97.75 119 ALA A C 1
ATOM 794 O O . ALA A 1 119 ? 4.709 9.383 -5.542 1.00 97.75 119 ALA A O 1
ATOM 795 N N . ALA A 1 120 ? 3.274 10.392 -6.945 1.00 98.50 120 ALA A N 1
ATOM 796 C CA . ALA A 1 120 ? 2.254 9.358 -6.832 1.00 98.50 120 ALA A CA 1
ATOM 797 C C . ALA A 1 120 ? 2.677 8.045 -7.510 1.00 98.50 120 ALA A C 1
ATOM 799 O O . ALA A 1 120 ? 3.367 8.052 -8.532 1.00 98.50 120 ALA A O 1
ATOM 800 N N . ILE A 1 121 ? 2.193 6.931 -6.963 1.00 98.94 121 ILE A N 1
ATOM 801 C CA . ILE A 1 121 ? 2.286 5.602 -7.569 1.00 98.94 121 ILE A CA 1
ATOM 802 C C . ILE A 1 121 ? 0.861 5.092 -7.780 1.00 98.94 121 ILE A C 1
ATOM 804 O O . ILE A 1 121 ? 0.119 4.895 -6.820 1.00 98.94 121 ILE A O 1
ATOM 808 N N . ASN A 1 122 ? 0.475 4.881 -9.033 1.00 98.88 122 ASN A N 1
ATOM 809 C CA . ASN A 1 122 ? -0.842 4.401 -9.428 1.00 98.88 122 ASN A CA 1
ATOM 810 C C . ASN A 1 122 ? -0.702 3.008 -10.038 1.00 98.88 122 ASN A C 1
ATOM 812 O O . ASN A 1 122 ? -0.123 2.855 -11.109 1.00 98.88 122 ASN A O 1
ATOM 816 N N . VAL A 1 123 ? -1.245 1.993 -9.380 1.00 98.94 123 VAL A N 1
ATOM 817 C CA . VAL A 1 123 ? -1.326 0.629 -9.899 1.00 98.94 123 VAL A CA 1
ATOM 818 C C . VAL A 1 123 ? -2.739 0.393 -10.409 1.00 98.94 123 VAL A C 1
ATOM 820 O O . VAL A 1 123 ? -3.695 0.559 -9.658 1.00 98.94 123 VAL A O 1
ATOM 823 N N . GLY A 1 124 ? -2.881 0.023 -11.679 1.00 98.81 124 GLY A N 1
ATOM 824 C CA . GLY A 1 124 ? -4.170 -0.254 -12.306 1.00 98.81 124 GLY A CA 1
ATOM 825 C C . GLY A 1 124 ? -4.926 -1.428 -11.677 1.00 98.81 124 GLY A C 1
ATOM 826 O O . GLY A 1 124 ? -4.438 -2.122 -10.782 1.00 98.81 124 GLY A O 1
ATOM 827 N N . ASN A 1 125 ? -6.150 -1.643 -12.153 1.00 98.88 125 ASN A N 1
ATOM 828 C CA . ASN A 1 125 ? -6.987 -2.769 -11.737 1.00 98.88 125 ASN A CA 1
ATOM 829 C C . ASN A 1 125 ? -6.421 -4.094 -12.259 1.00 98.88 125 ASN A C 1
ATOM 831 O O . ASN A 1 125 ? -5.898 -4.133 -13.374 1.00 98.88 125 ASN A O 1
ATOM 835 N N . HIS A 1 126 ? -6.627 -5.179 -11.511 1.00 98.81 126 HIS A N 1
ATOM 836 C CA . HIS A 1 126 ? -6.161 -6.531 -11.861 1.00 98.81 126 HIS A CA 1
ATOM 837 C C . HIS A 1 126 ? -4.643 -6.630 -12.070 1.00 98.81 126 HIS A C 1
ATOM 839 O O . HIS A 1 126 ? -4.164 -7.500 -12.794 1.00 98.81 126 HIS A O 1
ATOM 845 N N . SER A 1 127 ? -3.879 -5.721 -11.470 1.00 98.88 127 SER A N 1
ATOM 846 C CA . SER A 1 127 ? -2.430 -5.652 -11.647 1.00 98.88 127 SER A CA 1
ATOM 847 C C . SER A 1 127 ? -1.707 -6.286 -10.462 1.00 98.88 127 SER A C 1
ATOM 849 O O . SER A 1 127 ? -2.231 -6.343 -9.348 1.00 98.88 127 SER A O 1
ATOM 851 N N . THR A 1 128 ? -0.487 -6.763 -10.698 1.00 98.88 128 THR A N 1
ATOM 852 C CA . THR A 1 128 ? 0.348 -7.388 -9.665 1.00 98.88 128 THR A CA 1
ATOM 853 C C . THR A 1 128 ? 1.667 -6.646 -9.514 1.00 98.88 128 THR A C 1
ATOM 855 O O . THR A 1 128 ? 2.352 -6.402 -10.502 1.00 98.88 128 THR A O 1
ATOM 858 N N . VAL A 1 129 ? 2.050 -6.323 -8.279 1.00 98.94 129 VAL A N 1
ATOM 859 C CA . VAL A 1 129 ? 3.400 -5.864 -7.922 1.00 98.94 129 VAL A CA 1
ATOM 860 C C . VAL A 1 129 ? 3.994 -6.870 -6.945 1.00 98.94 129 VAL A C 1
ATOM 862 O O . VAL A 1 129 ? 3.431 -7.100 -5.878 1.00 98.94 129 VAL A O 1
ATOM 865 N N . THR A 1 130 ? 5.106 -7.515 -7.292 1.00 98.62 130 THR A N 1
ATOM 866 C CA . THR A 1 130 ? 5.670 -8.577 -6.437 1.00 98.62 130 THR A CA 1
ATOM 867 C C . THR A 1 130 ? 6.545 -8.049 -5.303 1.00 98.62 130 THR A C 1
ATOM 869 O O . THR A 1 130 ? 6.838 -8.799 -4.375 1.00 98.62 130 THR A O 1
ATOM 872 N N . GLY A 1 131 ? 7.027 -6.811 -5.406 1.00 98.62 131 GLY A N 1
ATOM 873 C CA . GLY A 1 131 ? 7.870 -6.171 -4.401 1.00 98.62 131 GLY A CA 1
ATOM 874 C C . GLY A 1 131 ? 7.121 -5.165 -3.534 1.00 98.62 131 GLY A C 1
ATOM 875 O O . GLY A 1 131 ? 5.888 -5.135 -3.488 1.00 98.62 131 GLY A O 1
ATOM 876 N N . ASP A 1 132 ? 7.902 -4.331 -2.855 1.00 98.88 132 ASP A N 1
ATOM 877 C CA . ASP A 1 132 ? 7.415 -3.215 -2.054 1.00 98.88 132 ASP A CA 1
ATOM 878 C C . ASP A 1 132 ? 7.041 -2.016 -2.939 1.00 98.88 132 ASP A C 1
ATOM 880 O O . ASP A 1 132 ? 7.659 -1.753 -3.977 1.00 98.88 132 ASP A O 1
ATOM 884 N N . ILE A 1 133 ? 6.061 -1.239 -2.479 1.00 98.88 133 ILE A N 1
ATOM 885 C CA . ILE A 1 133 ? 5.693 0.062 -3.044 1.00 98.88 133 ILE A CA 1
ATOM 886 C C . ILE A 1 133 ? 5.997 1.133 -2.001 1.00 98.88 133 ILE A C 1
ATOM 888 O O . ILE A 1 133 ? 5.459 1.087 -0.895 1.00 98.88 133 ILE A O 1
ATOM 892 N N . THR A 1 134 ? 6.864 2.092 -2.329 1.00 98.62 134 THR A N 1
ATOM 893 C CA . THR A 1 134 ? 7.345 3.090 -1.361 1.00 98.62 134 THR A CA 1
ATOM 894 C C . THR A 1 134 ? 7.339 4.514 -1.913 1.00 98.62 134 THR A C 1
ATOM 896 O O . THR A 1 134 ? 7.904 4.760 -2.975 1.00 98.62 134 THR A O 1
ATOM 899 N N . THR A 1 135 ? 6.803 5.467 -1.144 1.00 97.88 135 THR A N 1
ATOM 900 C CA . THR A 1 135 ? 7.102 6.903 -1.296 1.00 97.88 135 THR A CA 1
ATOM 901 C C . THR A 1 135 ? 7.877 7.401 -0.070 1.00 97.88 135 THR A C 1
ATOM 903 O O . THR A 1 135 ? 7.434 7.231 1.068 1.00 97.88 135 THR A O 1
ATOM 906 N N . THR A 1 136 ? 9.080 7.954 -0.257 1.00 95.88 136 THR A N 1
ATOM 907 C CA . THR A 1 136 ? 10.007 8.201 0.874 1.00 95.88 136 THR A CA 1
ATOM 908 C C . THR A 1 136 ? 9.861 9.565 1.546 1.00 95.88 136 THR A C 1
ATOM 910 O O . THR A 1 136 ? 10.255 9.701 2.702 1.00 95.88 136 THR A O 1
ATOM 913 N N . ILE A 1 137 ? 9.294 10.563 0.863 1.00 94.56 137 ILE A N 1
ATOM 914 C CA . ILE A 1 137 ? 9.074 11.917 1.396 1.00 94.56 137 ILE A CA 1
ATOM 915 C C . ILE A 1 137 ? 7.584 12.240 1.367 1.00 94.56 137 ILE A C 1
ATOM 917 O O . ILE A 1 137 ? 6.965 12.455 2.410 1.00 94.56 137 ILE A O 1
ATOM 921 N N . ALA A 1 138 ? 7.003 12.258 0.170 1.00 92.31 138 ALA A N 1
ATOM 922 C CA . ALA A 1 138 ? 5.595 12.536 -0.044 1.00 92.31 138 ALA A CA 1
ATOM 923 C C . ALA A 1 138 ? 5.060 11.735 -1.236 1.00 92.31 138 ALA A C 1
ATOM 925 O O . ALA A 1 138 ? 5.790 11.389 -2.155 1.00 92.31 138 ALA A O 1
ATOM 926 N N . GLY A 1 139 ? 3.771 11.440 -1.261 1.00 95.31 139 GLY A N 1
ATOM 927 C CA . GLY A 1 139 ? 3.146 10.830 -2.424 1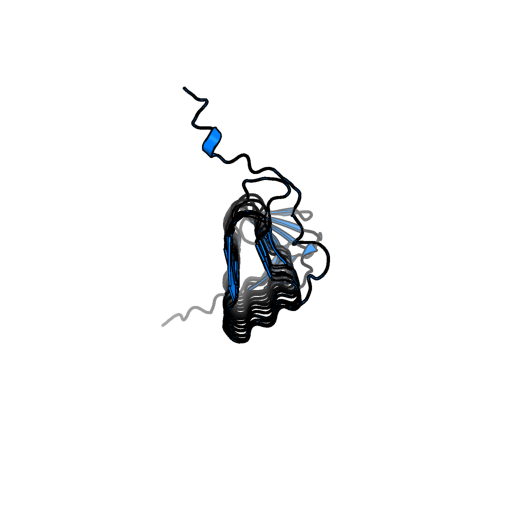.00 95.31 139 GLY A CA 1
ATOM 928 C C . GLY A 1 139 ? 1.932 10.011 -2.049 1.00 95.31 139 GLY A C 1
ATOM 929 O O . GLY A 1 139 ? 1.834 9.475 -0.948 1.00 95.31 139 GLY A O 1
ATOM 930 N N . VAL A 1 140 ? 0.999 9.928 -2.990 1.00 98.00 140 VAL A N 1
ATOM 931 C CA . VAL A 1 140 ? -0.184 9.083 -2.855 1.00 98.00 140 VAL A CA 1
ATOM 932 C C . VAL A 1 140 ? 0.084 7.755 -3.544 1.00 98.00 140 VAL A C 1
ATOM 934 O O . VAL A 1 140 ? 0.534 7.737 -4.690 1.00 98.00 140 VAL A O 1
ATOM 937 N N . VAL A 1 141 ? -0.222 6.654 -2.867 1.00 98.88 141 VAL A N 1
ATOM 938 C CA . VAL A 1 141 ? -0.241 5.327 -3.485 1.00 98.88 141 VAL A CA 1
ATOM 939 C C . VAL A 1 141 ? -1.688 4.928 -3.728 1.00 98.88 141 VAL A C 1
ATOM 941 O O . VAL A 1 141 ? -2.473 4.837 -2.787 1.00 98.88 141 VAL A O 1
ATOM 944 N N . ASN A 1 142 ? -2.038 4.671 -4.983 1.00 98.88 142 ASN A N 1
ATOM 945 C CA . ASN A 1 142 ? -3.342 4.156 -5.378 1.00 98.88 142 ASN A CA 1
ATOM 946 C C . ASN A 1 142 ? -3.167 2.757 -5.960 1.00 98.88 142 ASN A C 1
ATOM 948 O O . ASN A 1 142 ? -2.481 2.588 -6.963 1.00 98.88 142 ASN A O 1
ATOM 952 N N . ILE A 1 143 ? -3.810 1.765 -5.357 1.00 98.94 143 ILE A N 1
ATOM 953 C CA . ILE A 1 143 ? -3.897 0.405 -5.882 1.00 98.94 143 ILE A CA 1
ATOM 954 C C . ILE A 1 143 ? -5.307 0.200 -6.419 1.00 98.94 143 ILE A C 1
ATOM 956 O O . ILE A 1 143 ? -6.283 0.415 -5.702 1.00 98.94 143 ILE A O 1
ATOM 960 N N . GLY A 1 144 ? -5.417 -0.215 -7.675 1.00 98.88 144 GLY A N 1
ATOM 961 C CA . GLY A 1 144 ? -6.679 -0.559 -8.311 1.00 98.88 144 GLY A CA 1
ATOM 962 C C . GLY A 1 144 ? -7.387 -1.725 -7.622 1.00 98.88 144 GLY A C 1
ATOM 963 O O . GLY A 1 144 ? -6.859 -2.373 -6.717 1.00 98.88 144 GLY A O 1
ATOM 964 N N . SER A 1 145 ? -8.618 -1.979 -8.049 1.00 98.88 145 SER A N 1
ATOM 965 C CA . SER A 1 145 ? -9.409 -3.111 -7.558 1.00 98.88 145 SER A CA 1
ATOM 966 C C . SER A 1 145 ? -8.901 -4.431 -8.137 1.00 98.88 145 SER A C 1
ATOM 968 O O . SER A 1 145 ? -8.384 -4.462 -9.257 1.00 98.88 145 SER A O 1
ATOM 970 N N . ASN A 1 146 ? -9.109 -5.521 -7.396 1.00 98.88 146 ASN A N 1
ATOM 971 C CA . ASN A 1 146 ? -8.677 -6.878 -7.752 1.00 98.88 146 ASN A CA 1
ATOM 972 C C . ASN A 1 146 ? -7.163 -6.998 -8.005 1.00 98.88 146 ASN A C 1
ATOM 974 O O . ASN A 1 146 ? -6.728 -7.833 -8.795 1.00 98.88 146 ASN A O 1
ATOM 978 N N . SER A 1 147 ? -6.359 -6.144 -7.377 1.00 98.94 147 SER A N 1
ATOM 979 C CA . SER A 1 147 ? -4.910 -6.093 -7.579 1.00 98.94 147 SER A CA 1
ATOM 980 C C . SER A 1 147 ? -4.171 -6.762 -6.421 1.00 98.94 147 SER A C 1
ATOM 982 O O . SER A 1 147 ? -4.692 -6.876 -5.311 1.00 98.94 147 SER A O 1
ATOM 984 N N . THR A 1 148 ? -2.940 -7.206 -6.670 1.00 98.94 148 THR A N 1
ATOM 985 C CA . THR A 1 148 ? -2.098 -7.853 -5.655 1.00 98.94 148 THR A CA 1
ATOM 986 C C . THR A 1 148 ? -0.787 -7.101 -5.477 1.00 98.94 148 THR A C 1
ATOM 988 O O . THR A 1 148 ? -0.077 -6.843 -6.445 1.00 98.94 148 THR A O 1
ATOM 991 N N . VAL A 1 149 ? -0.433 -6.790 -4.233 1.00 98.94 149 VAL A N 1
ATOM 992 C CA . VAL A 1 149 ? 0.905 -6.332 -3.848 1.00 98.94 149 VAL A CA 1
ATOM 993 C C . VAL A 1 149 ? 1.507 -7.386 -2.933 1.00 98.94 149 VAL A C 1
ATOM 995 O O . VAL A 1 149 ? 0.970 -7.658 -1.863 1.00 98.94 149 VAL A O 1
ATOM 998 N N . ASN A 1 150 ? 2.594 -8.025 -3.355 1.00 98.75 150 ASN A N 1
ATOM 999 C CA . ASN A 1 150 ? 3.189 -9.125 -2.599 1.00 98.75 150 ASN A CA 1
ATOM 1000 C C . ASN A 1 150 ? 4.186 -8.657 -1.518 1.00 98.75 150 ASN A C 1
ATOM 1002 O O . ASN A 1 150 ? 4.635 -9.473 -0.718 1.00 98.75 150 ASN A O 1
ATOM 1006 N N . GLY A 1 151 ? 4.509 -7.361 -1.493 1.00 98.62 151 GLY A N 1
ATOM 1007 C CA . GLY A 1 151 ? 5.295 -6.700 -0.452 1.00 98.62 151 GLY A CA 1
ATOM 1008 C C . GLY A 1 151 ? 4.476 -5.732 0.406 1.00 98.62 151 GLY A C 1
ATOM 1009 O O . GLY A 1 151 ? 3.250 -5.820 0.515 1.00 98.62 151 GLY A O 1
ATOM 1010 N N . ASN A 1 152 ? 5.179 -4.794 1.030 1.00 98.75 152 ASN A N 1
ATOM 1011 C CA . ASN A 1 152 ? 4.620 -3.717 1.835 1.00 98.75 152 ASN A CA 1
ATOM 1012 C C . ASN A 1 152 ? 4.236 -2.514 0.970 1.00 98.75 152 ASN A C 1
ATOM 1014 O O . ASN A 1 152 ? 4.824 -2.264 -0.083 1.00 98.75 152 ASN A O 1
ATOM 1018 N N . ILE A 1 153 ? 3.299 -1.711 1.471 1.00 98.81 153 ILE A N 1
ATOM 1019 C CA . ILE A 1 153 ? 2.994 -0.392 0.916 1.00 98.81 153 ILE A CA 1
ATOM 1020 C C . ILE A 1 153 ? 3.328 0.649 1.974 1.00 98.81 153 ILE A C 1
ATOM 1022 O O . ILE A 1 153 ? 2.739 0.646 3.054 1.00 98.81 153 ILE A O 1
ATOM 1026 N N . THR A 1 154 ? 4.272 1.535 1.669 1.00 97.56 154 THR A N 1
ATOM 1027 C CA . THR A 1 154 ? 4.728 2.558 2.610 1.00 97.56 154 THR A CA 1
ATOM 1028 C C . THR A 1 154 ? 4.712 3.940 1.979 1.00 97.56 154 THR A C 1
ATOM 1030 O O . THR A 1 154 ? 5.238 4.139 0.889 1.00 97.56 154 THR A O 1
ATOM 1033 N N . THR A 1 155 ? 4.169 4.920 2.691 1.00 95.94 155 THR A N 1
ATOM 1034 C CA . THR A 1 155 ? 4.378 6.339 2.381 1.00 95.94 155 THR A CA 1
ATOM 1035 C C . THR A 1 155 ? 4.971 7.031 3.597 1.00 95.94 155 THR A C 1
ATOM 1037 O O . THR A 1 155 ? 4.664 6.682 4.736 1.00 95.94 155 THR A O 1
ATOM 1040 N N . ALA A 1 156 ? 5.840 8.017 3.395 1.00 92.62 156 ALA A N 1
ATOM 1041 C CA . ALA A 1 156 ? 6.210 8.908 4.489 1.00 92.62 156 ALA A CA 1
ATOM 1042 C C . ALA A 1 156 ? 5.077 9.895 4.761 1.00 92.62 156 ALA A C 1
ATOM 1044 O O . ALA A 1 156 ? 4.462 9.870 5.828 1.00 92.62 156 ALA A O 1
ATOM 1045 N N . SER A 1 157 ? 4.752 10.706 3.757 1.00 90.69 157 SER A N 1
ATOM 1046 C CA . SER A 1 157 ? 3.597 11.591 3.765 1.00 90.69 157 SER A CA 1
ATOM 1047 C C . SER A 1 157 ? 2.684 11.312 2.571 1.00 90.69 157 SER A C 1
ATOM 1049 O O . SER A 1 157 ? 3.164 11.132 1.457 1.00 90.69 157 SER A O 1
ATOM 1051 N N . GLY A 1 158 ? 1.371 11.306 2.764 1.00 92.94 158 GLY A N 1
ATOM 1052 C CA . GLY A 1 158 ? 0.385 11.092 1.704 1.00 92.94 158 GLY A CA 1
ATOM 1053 C C . GLY A 1 158 ? -0.441 9.823 1.879 1.00 92.94 158 GLY A C 1
ATOM 1054 O O . GLY A 1 158 ? -0.122 8.936 2.671 1.00 92.94 158 GLY A O 1
ATOM 1055 N N . ALA A 1 159 ? -1.568 9.784 1.170 1.00 96.56 159 ALA A N 1
ATOM 1056 C CA . ALA A 1 159 ? -2.568 8.742 1.342 1.00 96.56 159 ALA A CA 1
ATOM 1057 C C . ALA A 1 159 ? -2.162 7.413 0.690 1.00 96.56 159 ALA A C 1
ATOM 1059 O O . ALA A 1 159 ? -1.478 7.389 -0.333 1.00 96.56 159 ALA A O 1
ATOM 1060 N N . ILE A 1 160 ? -2.658 6.315 1.253 1.00 98.81 160 ILE A N 1
ATOM 1061 C CA . ILE A 1 160 ? -2.634 4.995 0.627 1.00 98.81 160 ILE A CA 1
ATOM 1062 C C . ILE A 1 160 ? -4.080 4.556 0.414 1.00 98.81 160 ILE A C 1
ATOM 1064 O O . ILE A 1 160 ? -4.827 4.386 1.375 1.00 98.81 160 ILE A O 1
ATOM 1068 N N . ASN A 1 161 ? -4.466 4.355 -0.842 1.00 98.88 161 ASN A N 1
ATOM 1069 C CA . ASN A 1 161 ? -5.790 3.888 -1.227 1.00 98.88 161 ASN A CA 1
ATOM 1070 C C . ASN A 1 161 ? -5.665 2.510 -1.872 1.00 98.88 161 ASN A C 1
ATOM 1072 O O . ASN A 1 161 ? -4.988 2.365 -2.889 1.00 98.88 161 ASN A O 1
ATOM 1076 N N . VAL A 1 162 ? -6.328 1.505 -1.306 1.00 98.94 162 VAL A N 1
ATOM 1077 C CA . VAL A 1 162 ? -6.369 0.150 -1.862 1.00 98.94 162 VAL A CA 1
ATOM 1078 C C . VAL A 1 162 ? -7.782 -0.153 -2.333 1.00 98.94 162 VAL A C 1
ATOM 1080 O O . VAL A 1 162 ? -8.722 -0.138 -1.540 1.00 98.94 162 VAL A O 1
ATOM 1083 N N . GLY A 1 163 ? -7.931 -0.408 -3.631 1.00 98.88 163 GLY A N 1
ATOM 1084 C CA . GLY A 1 163 ? -9.197 -0.743 -4.268 1.00 98.88 163 GLY A CA 1
ATOM 1085 C C . GLY A 1 163 ? -9.816 -2.029 -3.724 1.00 98.88 163 GLY A C 1
ATOM 1086 O O . GLY A 1 163 ? -9.166 -2.822 -3.046 1.00 98.88 163 GLY A O 1
ATOM 1087 N N . ALA A 1 164 ? -11.099 -2.227 -4.017 1.00 98.88 164 ALA A N 1
ATOM 1088 C CA . ALA A 1 164 ? -11.849 -3.368 -3.509 1.00 98.88 164 ALA A CA 1
ATOM 1089 C C . ALA A 1 164 ? -11.284 -4.705 -4.016 1.00 98.88 164 ALA A C 1
ATOM 1091 O O . ALA A 1 164 ? -10.740 -4.784 -5.119 1.00 98.88 164 ALA A O 1
ATOM 1092 N N . SER A 1 165 ? -11.457 -5.760 -3.218 1.00 98.81 165 SER A N 1
ATOM 1093 C CA . SER A 1 165 ? -11.051 -7.135 -3.546 1.00 98.81 165 SER A CA 1
ATOM 1094 C C . SER A 1 165 ? -9.553 -7.310 -3.832 1.00 98.81 165 SER A C 1
ATOM 1096 O O . SER A 1 165 ? -9.146 -8.275 -4.477 1.00 98.81 165 SER A O 1
ATOM 1098 N N . SER A 1 166 ? -8.723 -6.374 -3.375 1.00 98.94 166 SER A N 1
ATOM 1099 C CA . SER A 1 166 ? -7.271 -6.427 -3.542 1.00 98.94 166 SER A CA 1
ATOM 1100 C C . SER A 1 166 ? -6.591 -7.156 -2.380 1.00 98.94 166 SER A C 1
ATOM 1102 O O . SER A 1 166 ? -7.138 -7.276 -1.282 1.00 98.94 166 SER A O 1
ATOM 1104 N N . THR A 1 167 ? -5.375 -7.643 -2.614 1.00 98.94 167 THR A N 1
ATOM 1105 C CA . THR A 1 167 ? -4.563 -8.329 -1.599 1.00 98.94 167 THR A CA 1
ATOM 1106 C C . THR A 1 167 ? -3.221 -7.632 -1.422 1.00 98.94 167 THR A C 1
ATOM 1108 O O . THR A 1 167 ? -2.532 -7.342 -2.396 1.00 98.94 167 THR A O 1
ATOM 1111 N N . VAL A 1 168 ? -2.829 -7.393 -0.172 1.00 98.94 168 VAL A N 1
ATOM 1112 C CA . VAL A 1 168 ? -1.496 -6.925 0.213 1.00 98.94 168 VAL A CA 1
ATOM 1113 C C . VAL A 1 168 ? -0.869 -7.979 1.122 1.00 98.94 168 VAL A C 1
ATOM 1115 O O . VAL A 1 168 ? -1.297 -8.160 2.261 1.00 98.94 168 VAL A O 1
ATOM 1118 N N . ASN A 1 169 ? 0.150 -8.686 0.630 1.00 98.75 169 ASN A N 1
ATOM 1119 C CA . ASN A 1 169 ? 0.852 -9.734 1.383 1.00 98.75 169 ASN A CA 1
ATOM 1120 C C . ASN A 1 169 ? 1.968 -9.189 2.296 1.00 98.75 169 ASN A C 1
ATOM 1122 O O . ASN A 1 169 ? 2.835 -9.941 2.737 1.00 98.75 169 ASN A O 1
ATOM 1126 N N . GLY A 1 170 ? 1.901 -7.901 2.631 1.00 98.44 170 GLY A N 1
ATOM 1127 C CA . GLY A 1 170 ? 2.731 -7.232 3.625 1.00 98.44 170 GLY A CA 1
ATOM 1128 C C . GLY A 1 170 ? 1.905 -6.314 4.527 1.00 98.44 170 GLY A C 1
ATOM 1129 O O . GLY A 1 170 ? 0.706 -6.515 4.727 1.00 98.44 170 GLY A O 1
ATOM 1130 N N . SER A 1 171 ? 2.561 -5.300 5.089 1.00 98.56 171 SER A N 1
ATOM 1131 C CA . SER A 1 171 ? 1.916 -4.242 5.877 1.00 98.56 171 SER A CA 1
ATOM 1132 C C . SER A 1 171 ? 1.642 -2.996 5.034 1.00 98.56 171 SER A C 1
ATOM 1134 O O . SER A 1 171 ? 2.309 -2.750 4.027 1.00 98.56 171 SER A O 1
ATOM 1136 N N . ILE A 1 172 ? 0.677 -2.190 5.475 1.00 98.62 172 ILE A N 1
ATOM 1137 C CA . ILE A 1 172 ? 0.362 -0.883 4.894 1.00 98.62 172 ILE A CA 1
ATOM 1138 C C . ILE A 1 172 ? 0.641 0.184 5.944 1.00 98.62 172 ILE A C 1
ATOM 1140 O O . ILE A 1 172 ? -0.023 0.205 6.982 1.00 98.62 172 ILE A O 1
ATOM 1144 N N . THR A 1 173 ? 1.593 1.074 5.672 1.00 95.94 173 THR A N 1
ATOM 1145 C CA . THR A 1 173 ? 2.064 2.032 6.674 1.00 95.94 173 THR A CA 1
ATOM 1146 C C . THR A 1 173 ? 2.241 3.435 6.111 1.00 95.94 173 THR A C 1
ATOM 1148 O O . THR A 1 173 ? 2.891 3.618 5.087 1.00 95.94 173 THR A O 1
ATOM 1151 N N . THR A 1 174 ? 1.758 4.449 6.829 1.00 92.94 174 THR A N 1
ATOM 1152 C CA . THR A 1 174 ? 2.209 5.837 6.635 1.00 92.94 174 THR A CA 1
ATOM 1153 C C . THR A 1 174 ? 3.116 6.233 7.799 1.00 92.94 174 THR A C 1
ATOM 1155 O O . THR A 1 174 ? 2.682 6.136 8.951 1.00 92.94 174 THR A O 1
ATOM 1158 N N . THR A 1 175 ? 4.355 6.662 7.540 1.00 89.69 175 THR A N 1
ATOM 1159 C CA . THR A 1 175 ? 5.362 6.857 8.602 1.00 89.69 175 THR A CA 1
ATOM 1160 C C . THR A 1 175 ? 5.414 8.267 9.195 1.00 89.69 175 THR A C 1
ATOM 1162 O O . THR A 1 175 ? 6.006 8.467 10.254 1.00 89.69 175 THR A O 1
ATOM 1165 N N . ILE A 1 176 ? 4.811 9.257 8.533 1.00 87.75 176 ILE A N 1
ATOM 1166 C CA . ILE A 1 176 ? 4.694 10.631 9.031 1.00 87.75 176 ILE A CA 1
ATOM 1167 C C . ILE A 1 176 ? 3.225 11.022 9.076 1.00 87.75 176 ILE A C 1
ATOM 1169 O O . ILE A 1 176 ? 2.656 11.058 10.157 1.00 87.75 176 ILE A O 1
ATOM 1173 N N . ALA A 1 177 ? 2.593 11.288 7.935 1.00 86.94 177 ALA A N 1
ATOM 1174 C CA . ALA A 1 177 ? 1.200 11.727 7.888 1.00 86.94 177 ALA A CA 1
ATOM 1175 C C . ALA A 1 177 ? 0.500 11.187 6.644 1.00 86.94 177 ALA A C 1
ATOM 1177 O O . ALA A 1 177 ? 1.016 11.295 5.542 1.00 86.94 177 ALA A O 1
ATOM 1178 N N . GLY A 1 178 ? -0.699 10.645 6.778 1.00 90.88 178 GLY A N 1
ATOM 1179 C CA . GLY A 1 178 ? -1.401 10.092 5.629 1.00 90.88 178 GLY A CA 1
ATOM 1180 C C . GLY A 1 178 ? -2.607 9.275 6.036 1.00 90.88 178 GLY A C 1
ATOM 1181 O O . GLY A 1 178 ? -2.591 8.584 7.046 1.00 90.88 178 GLY A O 1
ATOM 1182 N N . ALA A 1 179 ? -3.675 9.372 5.254 1.00 95.38 179 ALA A N 1
ATOM 1183 C CA . ALA A 1 179 ? -4.831 8.511 5.443 1.00 95.38 179 ALA A CA 1
ATOM 1184 C C . ALA A 1 179 ? -4.598 7.163 4.754 1.00 95.38 179 ALA A C 1
ATOM 1186 O O . ALA A 1 179 ? -4.034 7.116 3.660 1.00 95.38 179 ALA A O 1
ATOM 1187 N N . ILE A 1 180 ? -5.07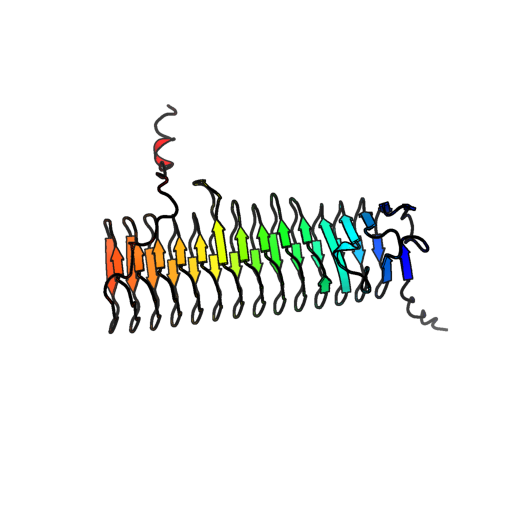7 6.083 5.363 1.00 98.62 180 ILE A N 1
ATOM 1188 C CA . ILE A 1 180 ? -5.142 4.774 4.713 1.00 98.62 180 ILE A CA 1
ATOM 1189 C C . ILE A 1 180 ? -6.610 4.434 4.487 1.00 98.62 180 ILE A C 1
ATOM 1191 O O . ILE A 1 180 ? -7.390 4.388 5.438 1.00 98.62 180 ILE A O 1
ATOM 1195 N N . THR A 1 181 ? -6.977 4.168 3.237 1.00 98.88 181 THR A N 1
ATOM 1196 C CA . THR A 1 181 ? -8.327 3.743 2.863 1.00 98.88 181 THR A CA 1
ATOM 1197 C C . THR A 1 181 ? -8.261 2.397 2.165 1.00 98.88 181 THR A C 1
ATOM 1199 O O . THR A 1 181 ? -7.629 2.267 1.118 1.00 98.88 181 THR A O 1
ATOM 1202 N N . LEU A 1 182 ? -8.938 1.397 2.722 1.00 98.88 182 LEU A N 1
ATOM 1203 C CA . LEU A 1 182 ? -9.142 0.103 2.081 1.00 98.88 182 LEU A CA 1
ATOM 1204 C C . LEU A 1 182 ? -10.584 0.022 1.585 1.00 98.88 182 LEU A C 1
ATOM 1206 O O . LEU A 1 182 ? -11.518 0.308 2.336 1.00 98.88 182 LEU A O 1
ATOM 1210 N N . GLY A 1 183 ? -10.767 -0.393 0.334 1.00 98.81 183 GLY A N 1
ATOM 1211 C CA . GLY A 1 183 ? -12.070 -0.740 -0.220 1.00 98.81 183 GLY A CA 1
ATOM 1212 C C . GLY A 1 183 ? -12.705 -1.935 0.497 1.00 98.81 183 GLY A C 1
ATOM 1213 O O . GLY A 1 183 ? -12.231 -2.399 1.532 1.00 98.81 183 GLY A O 1
ATOM 1214 N N . ALA A 1 184 ? -13.809 -2.444 -0.044 1.00 98.75 184 ALA A N 1
ATOM 1215 C CA . ALA A 1 184 ? -14.421 -3.661 0.483 1.00 98.75 184 ALA A CA 1
ATOM 1216 C C . ALA A 1 184 ? -13.612 -4.909 0.091 1.00 98.75 184 ALA A C 1
ATOM 1218 O O . ALA A 1 184 ? -13.028 -4.951 -0.991 1.00 98.75 184 ALA A O 1
ATOM 1219 N N . ASN A 1 185 ? -13.654 -5.954 0.919 1.00 98.81 185 ASN A N 1
ATOM 1220 C CA . ASN A 1 185 ? -13.048 -7.267 0.648 1.00 98.81 185 ASN A CA 1
ATOM 1221 C C . ASN A 1 185 ? -11.519 -7.249 0.421 1.00 98.81 185 ASN A C 1
ATOM 1223 O O . ASN A 1 185 ? -10.985 -8.119 -0.265 1.00 98.81 185 ASN A O 1
ATOM 1227 N N . VAL A 1 186 ? -10.799 -6.268 0.963 1.00 98.94 186 VAL A N 1
ATOM 1228 C CA . VAL A 1 186 ? -9.333 -6.220 0.936 1.00 98.94 186 VAL A CA 1
ATOM 1229 C C . VAL A 1 186 ? -8.754 -7.164 1.988 1.00 98.94 186 VAL A C 1
ATOM 1231 O O . VAL A 1 186 ? -9.200 -7.205 3.138 1.00 98.94 186 VAL A O 1
ATOM 1234 N N . THR A 1 187 ? -7.719 -7.905 1.599 1.00 98.94 187 THR A N 1
ATOM 1235 C CA . THR A 1 187 ? -6.912 -8.712 2.522 1.00 98.94 187 THR A CA 1
ATOM 1236 C C . THR A 1 187 ? -5.535 -8.088 2.705 1.00 98.94 187 THR A C 1
ATOM 1238 O O . THR A 1 187 ? -4.824 -7.862 1.733 1.00 98.94 187 THR A O 1
ATOM 1241 N N . VAL A 1 188 ? -5.139 -7.855 3.954 1.00 98.94 188 VAL A N 1
ATOM 1242 C CA . VAL A 1 188 ? -3.792 -7.432 4.353 1.00 98.94 188 VAL A CA 1
ATOM 1243 C C . VAL A 1 188 ? -3.230 -8.495 5.288 1.00 98.94 188 VAL A C 1
ATOM 1245 O O . VAL A 1 188 ? -3.833 -8.787 6.320 1.00 98.94 188 VAL A O 1
ATOM 1248 N N . THR A 1 189 ? -2.104 -9.120 4.950 1.00 98.69 189 THR A N 1
ATOM 1249 C CA . THR A 1 189 ? -1.519 -10.167 5.811 1.00 98.69 189 THR A CA 1
ATOM 1250 C C . THR A 1 189 ? -0.781 -9.577 7.013 1.00 98.69 189 THR A C 1
ATOM 1252 O O . THR A 1 189 ? -0.756 -10.198 8.074 1.00 98.69 189 THR A O 1
ATOM 1255 N N . GLY A 1 190 ? -0.213 -8.378 6.859 1.00 98.00 190 GLY A N 1
ATOM 1256 C CA . GLY A 1 190 ? 0.447 -7.618 7.914 1.00 98.00 190 GLY A CA 1
ATOM 1257 C C . GLY A 1 190 ? -0.484 -6.661 8.660 1.00 98.00 190 GLY A C 1
ATOM 1258 O O . GLY A 1 190 ? -1.697 -6.864 8.743 1.00 98.00 190 GLY A O 1
ATOM 1259 N N . SER A 1 191 ? 0.109 -5.608 9.222 1.00 97.56 191 SER A N 1
ATOM 1260 C CA . SER A 1 191 ? -0.603 -4.556 9.957 1.00 97.56 191 SER A CA 1
ATOM 1261 C C . SER A 1 191 ? -0.990 -3.390 9.045 1.00 97.56 191 SER A C 1
ATOM 1263 O O . SER A 1 191 ? -0.381 -3.177 7.995 1.00 97.56 191 SER A O 1
ATOM 1265 N N . VAL A 1 192 ? -1.972 -2.601 9.479 1.00 98.25 192 VAL A N 1
ATOM 1266 C CA . VAL A 1 192 ? -2.357 -1.334 8.844 1.00 98.25 192 VAL A CA 1
ATOM 1267 C C . VAL A 1 192 ? -2.127 -0.208 9.841 1.00 98.25 192 VAL A C 1
ATOM 1269 O O . VAL A 1 192 ? -2.757 -0.178 10.898 1.00 98.25 192 VAL A O 1
ATOM 1272 N N . ALA A 1 193 ? -1.205 0.703 9.541 1.00 94.62 193 ALA A N 1
ATOM 1273 C CA . ALA A 1 193 ? -0.713 1.633 10.544 1.00 94.62 193 ALA A CA 1
ATOM 1274 C C . ALA A 1 193 ? -0.452 3.046 10.011 1.00 94.62 193 ALA A C 1
ATOM 1276 O O . ALA A 1 193 ? 0.266 3.237 9.038 1.00 94.62 193 ALA A O 1
ATOM 1277 N N . THR A 1 194 ? -0.950 4.062 10.710 1.00 90.50 194 THR A N 1
ATOM 1278 C CA . THR A 1 194 ? -0.452 5.436 10.566 1.00 90.50 194 THR A CA 1
ATOM 1279 C C . THR A 1 194 ? 0.416 5.726 11.788 1.00 90.50 194 THR A C 1
ATOM 1281 O O . THR A 1 194 ? -0.057 6.084 12.869 1.00 90.50 194 THR A O 1
ATOM 1284 N N . THR A 1 195 ? 1.715 5.451 11.669 1.00 75.44 195 THR A N 1
ATOM 1285 C CA . THR A 1 195 ? 2.659 5.523 12.795 1.00 75.44 195 THR A CA 1
ATOM 1286 C C . THR A 1 195 ? 3.757 6.509 12.504 1.00 75.44 195 THR A C 1
ATOM 1288 O O . THR A 1 195 ? 4.486 6.325 11.543 1.00 75.44 195 THR A O 1
ATOM 1291 N N . TYR A 1 196 ? 3.981 7.451 13.411 1.00 57.69 196 TYR A N 1
ATOM 1292 C CA . TYR A 1 196 ? 5.256 8.147 13.472 1.00 57.69 196 TYR A CA 1
ATOM 1293 C C . TYR A 1 196 ? 6.189 7.422 14.449 1.00 57.69 196 TYR A C 1
ATOM 1295 O O . TYR A 1 196 ? 5.817 7.170 15.596 1.00 57.69 196 TYR A O 1
ATOM 1303 N N . GLN A 1 197 ? 7.425 7.136 14.033 1.00 48.94 197 GLN A N 1
ATOM 1304 C CA . GLN A 1 197 ? 8.499 6.638 14.905 1.00 48.94 197 GLN A CA 1
ATOM 1305 C C . GLN A 1 197 ? 8.922 7.723 15.924 1.00 48.94 197 GLN A C 1
ATOM 1307 O O . GLN A 1 197 ? 9.898 8.439 15.719 1.00 48.94 197 GLN A O 1
ATOM 1312 N N . GLY A 1 198 ? 8.160 7.889 17.015 1.00 45.91 198 GLY A N 1
ATOM 1313 C CA . GLY A 1 198 ? 8.534 8.729 18.166 1.00 45.91 198 GLY A CA 1
ATOM 1314 C C . GLY A 1 198 ? 8.142 10.222 18.160 1.00 45.91 198 GLY A C 1
ATOM 1315 O O . GLY A 1 198 ? 8.844 11.008 18.788 1.00 45.91 198 GLY A O 1
ATOM 1316 N N . SER A 1 199 ? 7.047 10.652 17.518 1.00 49.50 199 SER A N 1
ATOM 1317 C CA . SER A 1 199 ? 6.575 12.056 17.541 1.00 49.50 199 SER A CA 1
ATOM 1318 C C . SER A 1 199 ? 5.055 12.170 17.626 1.00 49.50 199 SER A C 1
ATOM 1320 O O . SER A 1 199 ? 4.307 11.281 17.231 1.00 49.50 199 SER A O 1
ATOM 1322 N N . LEU A 1 200 ? 4.637 13.327 18.138 1.00 50.31 200 LEU A N 1
ATOM 1323 C CA . LEU A 1 200 ? 3.282 13.772 18.458 1.00 50.31 200 LEU A CA 1
ATOM 1324 C C . LEU A 1 200 ? 2.502 14.312 17.243 1.00 50.31 200 LEU A C 1
ATOM 1326 O O . LEU A 1 200 ? 1.412 14.843 17.424 1.00 50.31 200 LEU A O 1
ATOM 1330 N N . GLU A 1 201 ? 3.068 14.255 16.034 1.00 55.94 201 GLU A N 1
ATOM 1331 C CA . GLU A 1 201 ? 2.536 14.984 14.867 1.00 55.94 201 GLU A CA 1
ATOM 1332 C C . GLU A 1 201 ? 2.034 14.085 13.735 1.00 55.94 201 GLU A C 1
ATOM 1334 O O . GLU A 1 201 ? 1.478 14.587 12.759 1.00 55.94 201 GLU A O 1
ATOM 1339 N N . GLY A 1 202 ? 2.196 12.764 13.861 1.00 61.03 202 GLY A N 1
ATOM 1340 C CA . GLY A 1 202 ? 1.745 11.856 12.819 1.00 61.03 202 GLY A CA 1
ATOM 1341 C C . GLY A 1 202 ? 0.232 11.696 12.813 1.00 61.03 202 GLY A C 1
ATOM 1342 O O . GLY A 1 202 ? -0.322 11.090 13.735 1.00 61.03 202 GLY A O 1
ATOM 1343 N N . ALA A 1 203 ? -0.411 12.260 11.789 1.00 76.81 203 ALA A N 1
ATOM 1344 C CA . ALA A 1 203 ? -1.858 12.308 11.632 1.00 76.81 203 ALA A CA 1
ATOM 1345 C C . ALA A 1 203 ? -2.312 11.524 10.397 1.00 76.81 203 ALA A C 1
ATOM 1347 O O . ALA A 1 203 ? -1.765 11.674 9.304 1.00 76.81 203 ALA A O 1
ATOM 1348 N N . GLY A 1 204 ? -3.340 10.703 10.567 1.00 88.31 204 GLY A N 1
ATOM 1349 C CA . GLY A 1 204 ? -3.843 9.845 9.512 1.00 88.31 204 GLY A CA 1
ATOM 1350 C C . GLY A 1 204 ? -4.998 8.989 9.988 1.00 88.31 204 GLY A C 1
ATOM 1351 O O . GLY A 1 204 ? -4.818 8.152 10.871 1.00 88.31 204 GLY A O 1
ATOM 1352 N N . ALA A 1 205 ? -6.176 9.188 9.401 1.00 94.50 205 ALA A N 1
ATOM 1353 C CA . ALA A 1 205 ? -7.297 8.289 9.629 1.00 94.50 205 ALA A CA 1
ATOM 1354 C C . ALA 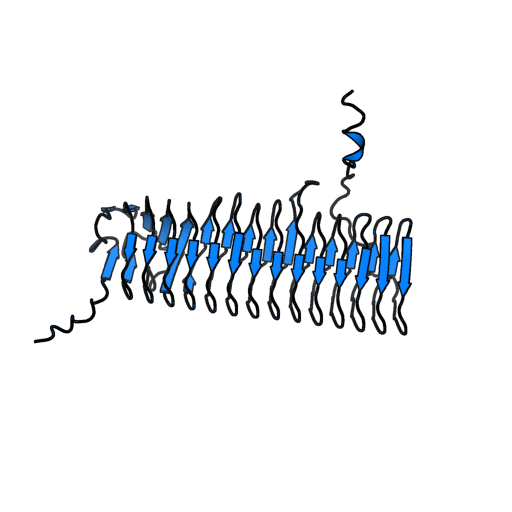A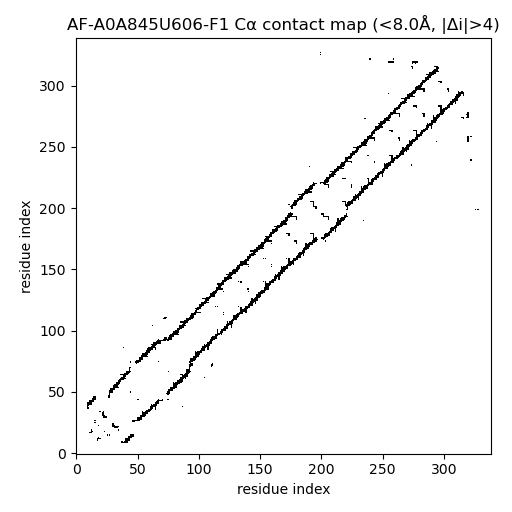 1 205 ? -7.076 6.968 8.881 1.00 94.50 205 ALA A C 1
ATOM 1356 O O . ALA A 1 205 ? -6.531 6.961 7.775 1.00 94.50 205 ALA A O 1
ATOM 1357 N N . ILE A 1 206 ? -7.539 5.865 9.463 1.00 98.44 206 ILE A N 1
ATOM 1358 C CA . ILE A 1 206 ? -7.619 4.576 8.775 1.00 98.44 206 ILE A CA 1
ATOM 1359 C C . ILE A 1 206 ? -9.093 4.246 8.580 1.00 98.44 206 ILE A C 1
ATOM 1361 O O . ILE A 1 206 ? -9.853 4.199 9.546 1.00 98.44 206 ILE A O 1
ATOM 1365 N N . THR A 1 207 ? -9.492 4.000 7.336 1.00 98.69 207 THR A N 1
ATOM 1366 C CA . THR A 1 207 ? -10.844 3.557 6.985 1.00 98.69 207 THR A CA 1
ATOM 1367 C C . THR A 1 207 ? -10.766 2.230 6.252 1.00 98.69 207 THR A C 1
ATOM 1369 O O . THR A 1 207 ? -10.143 2.126 5.199 1.00 98.69 207 THR A O 1
ATOM 1372 N N . LEU A 1 208 ? -11.408 1.213 6.810 1.00 98.69 208 LEU A N 1
ATOM 1373 C CA . LEU A 1 208 ? -11.548 -0.102 6.213 1.00 98.69 208 LEU A CA 1
ATOM 1374 C C . LEU A 1 208 ? -13.001 -0.228 5.773 1.00 98.69 208 LEU A C 1
ATOM 1376 O O . LEU A 1 208 ? -13.890 -0.158 6.620 1.00 98.69 208 LEU A O 1
ATOM 1380 N N . GLY A 1 209 ? -13.247 -0.431 4.478 1.00 98.56 209 GLY A N 1
ATOM 1381 C CA . GLY A 1 209 ? -14.550 -0.836 3.950 1.00 98.56 209 GLY A CA 1
ATOM 1382 C C . GLY A 1 209 ? -15.047 -2.175 4.517 1.00 98.56 209 GLY A C 1
ATOM 1383 O O . GLY A 1 209 ? -14.437 -2.769 5.408 1.00 98.56 209 GLY A O 1
ATOM 1384 N N . ALA A 1 210 ? -16.192 -2.652 4.032 1.00 98.56 210 ALA A N 1
ATOM 1385 C CA . ALA A 1 210 ? -16.804 -3.873 4.556 1.00 98.56 210 ALA A CA 1
ATOM 1386 C C . ALA A 1 210 ? -15.997 -5.138 4.207 1.00 98.56 210 ALA A C 1
ATOM 1388 O O . ALA A 1 210 ? -15.329 -5.195 3.171 1.00 98.56 210 ALA A O 1
ATOM 1389 N N . ASN A 1 211 ? -16.131 -6.177 5.035 1.00 98.69 211 ASN A N 1
ATOM 1390 C CA . ASN A 1 211 ? -15.563 -7.515 4.811 1.00 98.69 211 ASN A CA 1
ATOM 1391 C C . ASN A 1 211 ? -14.029 -7.543 4.655 1.00 98.69 211 ASN A C 1
ATOM 1393 O O . ASN A 1 211 ? -13.488 -8.396 3.950 1.00 98.69 211 ASN A O 1
ATOM 1397 N N . ASN A 1 212 ? -13.311 -6.601 5.263 1.00 98.81 212 ASN A N 1
ATOM 1398 C CA . ASN A 1 212 ? -11.852 -6.586 5.189 1.00 98.81 212 ASN A CA 1
ATOM 1399 C C . ASN A 1 212 ? -11.228 -7.625 6.118 1.00 98.81 212 ASN A C 1
ATOM 1401 O O . ASN A 1 212 ? -11.772 -7.923 7.178 1.00 98.81 212 ASN A O 1
ATOM 1405 N N . LYS A 1 213 ? -10.051 -8.139 5.758 1.00 98.88 213 LYS A N 1
ATOM 1406 C CA . LYS A 1 213 ? -9.256 -9.028 6.613 1.00 98.88 213 LYS A CA 1
ATOM 1407 C C . LYS A 1 213 ? -7.874 -8.436 6.842 1.00 98.88 213 LYS A C 1
ATOM 1409 O O . LYS A 1 213 ? -7.131 -8.249 5.886 1.00 98.88 213 LYS A O 1
ATOM 1414 N N . VAL A 1 214 ? -7.504 -8.209 8.100 1.00 98.88 214 VAL A N 1
ATOM 1415 C CA . VAL A 1 214 ? -6.158 -7.760 8.490 1.00 98.88 214 VAL A CA 1
ATOM 1416 C C . VAL A 1 214 ? -5.531 -8.793 9.424 1.00 98.88 214 VAL A C 1
ATOM 1418 O O . VAL A 1 214 ? -6.086 -9.115 10.476 1.00 98.88 214 VAL A O 1
ATOM 1421 N N . GLY A 1 215 ? -4.388 -9.348 9.020 1.00 98.31 215 GLY A N 1
ATOM 1422 C CA . GLY A 1 215 ? -3.650 -10.364 9.776 1.00 98.31 215 GLY A CA 1
ATOM 1423 C C . GLY A 1 215 ? -2.831 -9.805 10.943 1.00 98.31 215 GLY A C 1
ATOM 1424 O O . GLY A 1 215 ? -2.479 -10.553 11.852 1.00 98.31 215 GLY A O 1
ATOM 1425 N N . GLY A 1 216 ? -2.559 -8.500 10.943 1.00 95.94 216 GLY A N 1
ATOM 1426 C CA . GLY A 1 216 ? -1.903 -7.772 12.025 1.00 95.94 216 GLY A CA 1
ATOM 1427 C C . GLY A 1 216 ? -2.838 -6.832 12.788 1.00 95.94 216 GLY A C 1
ATOM 1428 O O . GLY A 1 216 ? -4.053 -7.027 12.846 1.00 95.94 216 GLY A O 1
ATOM 1429 N N . ALA A 1 217 ? -2.241 -5.808 13.396 1.00 96.12 217 ALA A N 1
ATOM 1430 C CA . ALA A 1 217 ? -2.946 -4.758 14.126 1.00 96.12 217 ALA A CA 1
ATOM 1431 C C . ALA A 1 217 ? -3.422 -3.639 13.188 1.00 96.12 217 ALA A C 1
ATOM 1433 O O . ALA A 1 217 ? -2.866 -3.443 12.104 1.00 96.12 217 ALA A O 1
ATOM 1434 N N . VAL A 1 218 ? -4.414 -2.870 13.638 1.00 97.56 218 VAL A N 1
ATOM 1435 C CA . VAL A 1 218 ? -4.828 -1.614 13.002 1.00 97.56 218 VAL A CA 1
ATOM 1436 C C . VAL A 1 218 ? -4.565 -0.476 13.972 1.00 97.56 218 VAL A C 1
ATOM 1438 O O . VAL A 1 218 ? -5.169 -0.430 15.043 1.00 97.56 218 VAL A O 1
ATOM 1441 N N . SER A 1 219 ? -3.668 0.448 13.627 1.00 93.94 219 SER A N 1
ATOM 1442 C CA . SER A 1 219 ? -3.265 1.478 14.585 1.00 93.94 219 SER A CA 1
ATOM 1443 C C . SER A 1 219 ? -3.004 2.854 14.004 1.00 93.94 219 SER A C 1
ATOM 1445 O O . SER A 1 219 ? -2.344 2.973 12.978 1.00 93.94 219 SER A O 1
ATOM 1447 N N . THR A 1 220 ? -3.415 3.898 14.716 1.00 91.12 220 THR A N 1
ATOM 1448 C CA . THR A 1 220 ? -3.064 5.287 14.393 1.00 91.12 220 THR A CA 1
ATOM 1449 C C . THR A 1 220 ? -2.367 5.949 15.571 1.00 91.12 220 THR A C 1
ATOM 1451 O O . THR A 1 220 ? -2.652 5.652 16.732 1.00 91.12 220 THR A O 1
ATOM 1454 N N . ASN A 1 221 ? -1.466 6.888 15.299 1.00 86.38 221 ASN A N 1
ATOM 1455 C CA . ASN A 1 221 ? -1.023 7.805 16.341 1.00 86.38 221 ASN A CA 1
ATOM 1456 C C . ASN A 1 221 ? -2.097 8.873 16.581 1.00 86.38 221 ASN A C 1
ATOM 1458 O O . ASN A 1 221 ? -2.727 8.884 17.634 1.00 86.38 221 ASN A O 1
ATOM 1462 N N . THR A 1 222 ? -2.365 9.711 15.582 1.00 86.06 222 THR A N 1
ATOM 1463 C CA . THR A 1 222 ? -3.468 10.673 15.607 1.00 86.06 222 THR A CA 1
ATOM 1464 C C . THR A 1 222 ? -4.391 10.416 14.425 1.00 86.06 222 THR A C 1
ATOM 1466 O O . THR A 1 222 ? -3.936 10.325 13.290 1.00 86.06 222 THR A O 1
ATOM 1469 N N . GLY A 1 223 ? -5.694 10.328 14.665 1.00 89.88 223 GLY A N 1
ATOM 1470 C CA . GLY A 1 223 ? -6.694 10.109 13.623 1.00 89.88 223 GLY A CA 1
ATOM 1471 C C . GLY A 1 223 ? -7.643 8.969 13.954 1.00 89.88 223 GLY A C 1
ATOM 1472 O O . GLY A 1 223 ? -7.298 8.030 14.671 1.00 89.88 223 GLY A O 1
ATOM 1473 N N . ALA A 1 224 ? -8.859 9.066 13.427 1.00 94.25 224 ALA A N 1
ATOM 1474 C CA . ALA A 1 224 ? -9.885 8.067 13.667 1.00 94.25 224 ALA A CA 1
ATOM 1475 C C . ALA A 1 224 ? -9.563 6.737 12.971 1.00 94.25 224 ALA A C 1
ATOM 1477 O O . ALA A 1 224 ? -8.960 6.712 11.896 1.00 94.25 224 ALA A O 1
ATOM 1478 N N . ILE A 1 225 ? -10.020 5.642 13.569 1.00 98.06 225 ILE A N 1
ATOM 1479 C CA . ILE A 1 225 ? -10.054 4.324 12.936 1.00 98.06 225 ILE A CA 1
ATOM 1480 C C . ILE A 1 225 ? -11.514 3.958 12.707 1.00 98.06 225 ILE A C 1
ATOM 1482 O O . ILE A 1 225 ? -12.297 3.949 13.653 1.00 98.06 225 ILE A O 1
ATOM 1486 N N . THR A 1 226 ? -11.864 3.630 11.467 1.00 98.69 226 THR A N 1
ATOM 1487 C CA . THR A 1 226 ? -13.179 3.091 11.109 1.00 98.69 226 THR A CA 1
ATOM 1488 C C . THR A 1 226 ? -13.006 1.704 10.512 1.00 98.69 226 THR A C 1
ATOM 1490 O O . THR A 1 226 ? -12.382 1.551 9.464 1.00 98.69 226 THR A O 1
ATOM 1493 N N . ILE A 1 227 ? -13.557 0.698 11.182 1.00 98.62 227 ILE A N 1
ATOM 1494 C CA . ILE A 1 227 ? -13.631 -0.684 10.714 1.00 98.62 227 ILE A CA 1
ATOM 1495 C C . ILE A 1 227 ? -15.080 -0.946 10.324 1.00 98.62 227 ILE A C 1
ATOM 1497 O O . ILE A 1 227 ? -15.934 -1.069 11.202 1.00 98.62 227 ILE A O 1
ATOM 1501 N N . SER A 1 228 ? -15.360 -1.017 9.023 1.00 98.38 228 SER A N 1
ATOM 1502 C CA . SER A 1 228 ? -16.726 -1.259 8.558 1.00 98.38 228 SER A CA 1
ATOM 1503 C C . SER A 1 228 ? -17.156 -2.710 8.771 1.00 98.38 228 SER A C 1
ATOM 1505 O O . SER A 1 228 ? -16.346 -3.599 9.063 1.00 98.38 228 SER A O 1
ATOM 1507 N N . SER A 1 229 ? -18.456 -2.937 8.601 1.00 98.38 229 SER A N 1
ATOM 1508 C CA . SER A 1 229 ? -19.122 -4.195 8.938 1.00 98.38 229 SER A CA 1
ATOM 1509 C C . SER A 1 229 ? -18.459 -5.466 8.387 1.00 98.38 229 SER A C 1
ATOM 1511 O O . SER A 1 229 ? -17.871 -5.484 7.302 1.00 98.38 229 SER A O 1
ATOM 1513 N N . ASN A 1 230 ? -18.588 -6.553 9.155 1.00 98.50 230 ASN A N 1
ATOM 1514 C CA . ASN A 1 230 ? -18.082 -7.899 8.842 1.00 98.50 230 ASN A CA 1
ATOM 1515 C C . ASN A 1 230 ? -16.557 -7.995 8.623 1.00 98.50 230 ASN A C 1
ATOM 1517 O O . ASN A 1 230 ? -16.070 -8.976 8.060 1.00 98.50 230 ASN A O 1
ATOM 1521 N N . SER A 1 231 ? -15.788 -6.982 9.021 1.00 98.75 231 SER A N 1
ATOM 1522 C CA . SER A 1 231 ? -14.329 -7.030 8.915 1.00 98.75 231 SER A CA 1
ATOM 1523 C C . SER A 1 231 ? -13.715 -7.870 10.035 1.00 98.75 231 SER A C 1
ATOM 1525 O O . SER A 1 231 ? -14.207 -7.874 11.164 1.00 98.75 231 SER A O 1
ATOM 1527 N N . LYS A 1 232 ? -12.607 -8.548 9.729 1.00 98.81 232 LYS A N 1
ATOM 1528 C CA . LYS A 1 232 ? -11.852 -9.401 10.646 1.00 98.81 232 LYS A CA 1
ATOM 1529 C C . LYS A 1 232 ? -10.447 -8.854 10.877 1.00 98.81 232 LYS A C 1
ATOM 1531 O O . LYS A 1 232 ? -9.666 -8.764 9.929 1.00 98.81 232 LYS A O 1
ATOM 1536 N N . ILE A 1 233 ? -10.093 -8.571 12.128 1.00 98.62 233 ILE A N 1
ATOM 1537 C CA . ILE A 1 233 ? -8.760 -8.088 12.517 1.00 98.62 233 ILE A CA 1
ATOM 1538 C C . ILE A 1 233 ? -8.157 -9.053 13.534 1.00 98.62 233 ILE A C 1
ATOM 1540 O O . ILE A 1 233 ? -8.761 -9.347 14.561 1.00 98.62 233 ILE A O 1
ATOM 1544 N N . VAL A 1 234 ? -6.963 -9.569 13.252 1.00 97.94 234 VAL A N 1
ATOM 1545 C CA . VAL A 1 234 ? -6.294 -10.532 14.141 1.00 97.94 234 VAL A CA 1
ATOM 1546 C C . VAL A 1 234 ? -5.562 -9.833 15.293 1.00 97.94 234 VAL A C 1
ATOM 1548 O O . VAL A 1 234 ? -5.494 -10.376 16.394 1.00 97.94 234 VAL A O 1
ATOM 1551 N N . GLY A 1 235 ? -5.001 -8.648 15.059 1.00 93.31 235 GLY A N 1
ATOM 1552 C CA . GLY A 1 235 ? -4.316 -7.864 16.085 1.00 93.31 235 GLY A CA 1
ATOM 1553 C C . GLY A 1 235 ? -5.233 -6.916 16.859 1.00 93.31 235 GLY A C 1
ATOM 1554 O O . GLY A 1 235 ? -6.458 -6.944 16.739 1.00 93.31 235 GLY A O 1
ATOM 1555 N N . ASP A 1 236 ? -4.605 -6.051 17.654 1.00 94.31 236 ASP A N 1
ATOM 1556 C CA . ASP A 1 236 ? -5.285 -4.965 18.359 1.00 94.31 236 ASP A CA 1
ATOM 1557 C C . ASP A 1 236 ? -5.730 -3.861 17.388 1.00 94.31 236 ASP A C 1
ATOM 1559 O O . ASP A 1 236 ? -5.107 -3.620 16.349 1.00 94.31 236 ASP A O 1
ATOM 1563 N N . VAL A 1 237 ? -6.787 -3.148 17.769 1.00 96.69 237 VAL A N 1
ATOM 1564 C CA . VAL A 1 237 ? -7.241 -1.919 17.118 1.00 96.69 237 VAL A CA 1
ATOM 1565 C C . VAL A 1 237 ? -7.003 -0.765 18.078 1.00 96.69 237 VAL A C 1
ATOM 1567 O O . VAL A 1 237 ? -7.638 -0.690 19.130 1.00 96.69 237 VAL A O 1
ATOM 1570 N N . SER A 1 238 ? -6.088 0.145 17.754 1.00 93.44 238 SER A N 1
ATOM 1571 C CA . SER A 1 238 ? -5.684 1.169 18.720 1.00 93.44 238 SER A CA 1
ATOM 1572 C C . SER A 1 238 ? -5.351 2.520 18.118 1.00 93.44 238 SER A C 1
ATOM 1574 O O . SER A 1 238 ? -4.614 2.603 17.145 1.00 93.44 238 SER A O 1
ATOM 1576 N N . THR A 1 239 ? -5.777 3.592 18.770 1.00 90.00 239 THR A N 1
ATOM 1577 C CA . THR A 1 239 ? -5.344 4.953 18.438 1.00 90.00 239 THR A CA 1
ATOM 1578 C C . THR A 1 239 ? -4.769 5.647 19.663 1.00 90.00 239 THR A C 1
ATOM 1580 O O . THR A 1 239 ? -5.308 5.477 20.757 1.00 90.00 239 THR A O 1
ATOM 1583 N N . ASN A 1 240 ? -3.699 6.438 19.532 1.00 86.62 240 ASN A N 1
ATOM 1584 C CA . ASN A 1 240 ? -3.266 7.280 20.654 1.00 86.62 240 ASN A CA 1
ATOM 1585 C C . ASN A 1 240 ? -4.222 8.465 20.828 1.00 86.62 240 ASN A C 1
ATOM 1587 O O . ASN A 1 240 ? -4.668 8.726 21.942 1.00 86.62 240 ASN A O 1
ATOM 1591 N N . ASP A 1 241 ? -4.567 9.159 19.747 1.00 86.12 241 ASP A N 1
ATOM 1592 C CA . ASP A 1 241 ? -5.449 10.325 19.742 1.00 86.12 241 ASP A CA 1
ATOM 1593 C C . ASP A 1 241 ? -6.441 10.268 18.572 1.00 86.12 241 ASP A C 1
ATOM 1595 O O . ASP A 1 241 ? -6.168 10.703 17.452 1.00 86.12 241 ASP A O 1
ATOM 1599 N N . GLY A 1 242 ? -7.607 9.687 18.828 1.00 89.62 242 GLY A N 1
ATOM 1600 C CA . GLY A 1 242 ? -8.633 9.483 17.820 1.00 89.62 242 GLY A CA 1
ATOM 1601 C C . GLY A 1 242 ? -9.830 8.730 18.378 1.00 89.62 242 GLY A C 1
ATOM 1602 O O . GLY A 1 242 ? -9.776 8.148 19.463 1.00 89.62 242 GLY A O 1
ATOM 1603 N N . ALA A 1 243 ? -10.925 8.747 17.626 1.00 94.56 243 ALA A N 1
ATOM 1604 C CA . ALA A 1 243 ? -12.053 7.864 17.879 1.00 94.56 243 ALA A CA 1
ATOM 1605 C C . ALA A 1 243 ? -11.847 6.527 17.158 1.00 94.56 243 ALA A C 1
ATOM 1607 O O . ALA A 1 243 ? -11.257 6.482 16.078 1.00 94.56 243 ALA A O 1
ATOM 1608 N N . ILE A 1 244 ? -12.371 5.449 17.731 1.00 98.12 244 ILE A N 1
ATOM 1609 C CA . ILE A 1 244 ? -12.455 4.153 17.062 1.00 98.12 244 ILE A CA 1
ATOM 1610 C C . ILE A 1 244 ? -13.925 3.825 16.852 1.00 98.12 244 ILE A C 1
ATOM 1612 O O . ILE A 1 244 ? -14.699 3.788 17.807 1.00 98.12 244 ILE A O 1
ATOM 1616 N N . THR A 1 245 ? -14.294 3.558 15.606 1.00 98.62 245 THR A N 1
ATOM 1617 C CA . THR A 1 245 ? -15.601 3.024 15.237 1.00 98.62 245 THR A CA 1
ATOM 1618 C C . THR A 1 245 ? -15.404 1.649 14.628 1.00 98.62 245 THR A C 1
ATOM 1620 O O . THR A 1 245 ? -14.740 1.496 13.608 1.00 98.62 245 THR A O 1
ATOM 1623 N N . VAL A 1 246 ? -15.980 0.645 15.268 1.00 98.50 246 VAL A N 1
ATOM 1624 C CA . VAL A 1 246 ? -16.092 -0.718 14.766 1.00 98.50 246 VAL A CA 1
ATOM 1625 C C . VAL A 1 246 ? -17.563 -0.927 14.459 1.00 98.50 246 VAL A C 1
ATOM 1627 O O . VAL A 1 246 ? -18.393 -0.792 15.350 1.00 98.50 246 VAL A O 1
ATOM 1630 N N . GLU A 1 247 ? -17.915 -1.203 13.212 1.00 98.50 247 GLU A N 1
ATOM 1631 C CA . GLU A 1 247 ? -19.305 -1.411 12.814 1.00 98.50 247 GLU A CA 1
ATOM 1632 C C . GLU A 1 247 ? -19.797 -2.837 13.122 1.00 98.50 247 GLU A C 1
ATOM 1634 O O . GLU A 1 247 ? -19.126 -3.647 13.764 1.00 98.50 247 GLU A O 1
ATOM 1639 N N . ASN A 1 248 ? -21.024 -3.135 12.692 1.00 98.50 248 ASN A N 1
ATOM 1640 C CA . ASN A 1 248 ? -21.722 -4.373 13.015 1.00 98.50 248 ASN A CA 1
ATOM 1641 C C . ASN A 1 248 ? -20.991 -5.624 12.507 1.00 98.50 248 ASN A C 1
ATOM 1643 O O . ASN A 1 248 ? -20.407 -5.627 11.421 1.00 98.50 248 ASN A O 1
ATOM 1647 N N . ASN A 1 249 ? -21.121 -6.717 13.258 1.00 98.50 249 ASN A N 1
ATOM 1648 C CA . ASN A 1 249 ? -20.608 -8.048 12.918 1.00 98.50 249 ASN A CA 1
ATOM 1649 C C . ASN A 1 249 ? -19.082 -8.119 12.698 1.00 98.50 249 ASN A C 1
ATOM 1651 O O . ASN A 1 249 ? -18.601 -9.068 12.080 1.00 98.50 249 ASN A O 1
ATOM 1655 N N . ALA A 1 250 ? -18.311 -7.118 13.127 1.00 98.31 250 ALA A N 1
ATOM 1656 C CA . ALA A 1 250 ? -16.856 -7.193 13.058 1.00 98.31 250 ALA A CA 1
ATOM 1657 C C . ALA A 1 250 ? -16.314 -8.236 14.052 1.00 98.31 250 ALA A C 1
ATOM 1659 O O . ALA A 1 250 ? -16.841 -8.377 15.155 1.00 98.31 250 ALA A O 1
ATOM 1660 N N . ASP A 1 251 ? -15.243 -8.928 13.669 1.00 98.56 251 ASP A N 1
ATOM 1661 C CA . ASP A 1 251 ? -14.551 -9.938 14.480 1.00 98.56 251 ASP A CA 1
ATOM 1662 C C . ASP A 1 251 ? -13.109 -9.487 14.739 1.00 98.56 251 ASP A C 1
ATOM 1664 O O . ASP A 1 251 ? -12.251 -9.510 13.852 1.00 98.56 251 ASP A O 1
ATOM 1668 N N . LEU A 1 252 ? -12.848 -9.024 15.956 1.00 98.00 252 LEU A N 1
ATOM 1669 C CA . LEU A 1 252 ? -11.552 -8.519 16.384 1.00 98.00 252 LEU A CA 1
ATOM 1670 C C . LEU A 1 252 ? -10.963 -9.493 17.399 1.00 98.00 252 LEU A C 1
ATOM 1672 O O . LEU A 1 252 ? -11.456 -9.593 18.516 1.00 98.00 252 LEU A O 1
ATOM 1676 N N . SER A 1 253 ? -9.878 -10.185 17.064 1.00 97.00 253 SER A N 1
ATOM 1677 C CA . SER A 1 253 ? -9.224 -11.097 18.013 1.00 97.00 253 SER A CA 1
ATOM 1678 C C . SER A 1 253 ? -8.496 -10.351 19.142 1.00 97.00 253 SER A C 1
ATOM 1680 O O . SER A 1 253 ? -8.305 -10.915 20.220 1.00 97.00 253 SER A O 1
ATOM 1682 N N . GLY A 1 254 ? -8.082 -9.104 18.899 1.00 94.69 254 GLY A N 1
ATOM 1683 C CA . GLY A 1 254 ? -7.378 -8.252 19.857 1.00 94.69 254 GLY A CA 1
ATOM 1684 C C . GLY A 1 254 ? -8.282 -7.337 20.688 1.00 94.69 254 GLY A C 1
ATOM 1685 O O . GLY A 1 254 ? -9.502 -7.497 20.759 1.00 94.69 254 GLY A O 1
ATOM 1686 N N . SER A 1 255 ? -7.653 -6.367 21.349 1.00 95.50 255 SER A N 1
ATOM 1687 C CA . SER A 1 255 ? -8.307 -5.304 22.121 1.00 95.50 255 SER A CA 1
ATOM 1688 C C . SER A 1 255 ? -8.645 -4.093 21.247 1.00 95.50 255 SER A C 1
ATOM 1690 O O . SER A 1 255 ? -8.000 -3.856 20.228 1.00 95.50 255 SER A O 1
ATOM 1692 N N . VAL A 1 256 ? -9.611 -3.284 21.686 1.00 96.38 256 VAL A N 1
ATOM 1693 C CA . VAL A 1 256 ? -9.945 -1.981 21.095 1.00 96.38 256 VAL A CA 1
ATOM 1694 C C . VAL A 1 256 ? -9.602 -0.873 22.087 1.00 96.38 256 VAL A C 1
ATOM 1696 O O . VAL A 1 256 ? -10.148 -0.829 23.188 1.00 96.38 256 VAL A O 1
ATOM 1699 N N . CYS A 1 257 ? -8.682 0.017 21.718 1.00 92.50 257 CYS A N 1
ATOM 1700 C CA . CYS A 1 257 ? -8.008 0.881 22.684 1.00 92.50 257 CYS A CA 1
ATOM 1701 C C . CYS A 1 257 ? -7.823 2.321 22.203 1.00 92.50 257 CYS A C 1
ATOM 1703 O O . CYS A 1 257 ? -7.228 2.547 21.153 1.00 92.50 257 CYS A O 1
ATOM 1705 N N . THR A 1 258 ? -8.188 3.311 23.021 1.00 90.19 258 THR A N 1
ATOM 1706 C CA . THR A 1 258 ? -7.747 4.703 22.808 1.00 90.19 258 THR A CA 1
ATOM 1707 C C . THR A 1 258 ? -6.743 5.123 23.883 1.00 90.19 258 THR A C 1
ATOM 1709 O O . THR A 1 258 ? -6.930 4.856 25.072 1.00 90.19 258 THR A O 1
ATOM 1712 N N . GLY A 1 259 ? -5.654 5.782 23.484 1.00 81.06 259 GLY A N 1
ATOM 1713 C CA . GLY A 1 259 ? -4.590 6.242 24.382 1.00 81.06 259 GLY A CA 1
ATOM 1714 C C . GLY A 1 259 ? -4.944 7.516 25.157 1.00 81.06 259 GLY A C 1
ATOM 1715 O O . GLY A 1 259 ? -4.610 7.640 26.334 1.00 81.06 259 GLY A O 1
ATOM 1716 N N . ASN A 1 260 ? -5.642 8.457 24.528 1.00 80.56 260 ASN A N 1
ATOM 1717 C CA . ASN A 1 260 ? -6.084 9.726 25.110 1.00 80.56 260 ASN A CA 1
ATOM 1718 C C . ASN A 1 260 ? -7.620 9.800 25.133 1.00 80.56 260 ASN A C 1
ATOM 1720 O O . ASN A 1 260 ? -8.292 8.773 25.269 1.00 80.56 260 ASN A O 1
ATOM 1724 N N . SER A 1 261 ? -8.169 11.015 25.031 1.00 72.88 261 SER A N 1
ATOM 1725 C CA . SER A 1 261 ? -9.604 11.292 25.068 1.00 72.88 261 SER A CA 1
ATOM 1726 C C . SER A 1 261 ? -10.310 10.920 23.763 1.00 72.88 261 SER A C 1
ATOM 1728 O O . SER A 1 261 ? -10.709 11.790 22.996 1.00 72.88 261 SER A O 1
ATOM 1730 N N . GLY A 1 262 ? -10.434 9.620 23.502 1.00 82.31 262 GLY A N 1
ATOM 1731 C CA . GLY A 1 262 ? -11.113 9.066 22.331 1.00 82.31 262 GLY A CA 1
ATOM 1732 C C . GLY A 1 262 ? -12.458 8.438 22.685 1.00 82.31 262 GLY A C 1
ATOM 1733 O O . GLY A 1 262 ? -12.630 7.892 23.775 1.00 82.31 262 GLY A O 1
ATOM 1734 N N . ALA A 1 263 ? -13.413 8.499 21.759 1.00 93.81 263 ALA A N 1
ATOM 1735 C CA . ALA A 1 263 ? -14.616 7.678 21.833 1.00 93.81 263 ALA A CA 1
ATOM 1736 C C . ALA A 1 263 ? -14.351 6.313 21.187 1.00 93.81 263 ALA A C 1
ATOM 1738 O O . ALA A 1 263 ? -13.701 6.240 20.144 1.00 93.81 263 ALA A O 1
ATOM 1739 N N . ILE A 1 264 ? -14.877 5.247 21.781 1.00 97.88 264 ILE A N 1
ATOM 1740 C CA . ILE A 1 264 ? -14.907 3.917 21.179 1.00 97.88 264 ILE A CA 1
ATOM 1741 C C . ILE A 1 264 ? -16.364 3.536 20.959 1.00 97.88 264 ILE A C 1
ATOM 1743 O O . ILE A 1 264 ? -17.146 3.478 21.904 1.00 97.88 264 ILE A O 1
ATOM 1747 N N . THR A 1 265 ? -16.723 3.249 19.716 1.00 98.50 265 THR A N 1
ATOM 1748 C CA . THR A 1 265 ? -18.014 2.662 19.363 1.00 98.50 265 THR A CA 1
ATOM 1749 C C . THR A 1 265 ? -17.768 1.287 18.775 1.00 98.50 265 THR A C 1
ATOM 1751 O O . THR A 1 265 ? -17.034 1.160 17.800 1.00 98.50 265 THR A O 1
ATOM 1754 N N . VAL A 1 266 ? -18.377 0.265 19.365 1.00 98.50 266 VAL A N 1
ATOM 1755 C CA 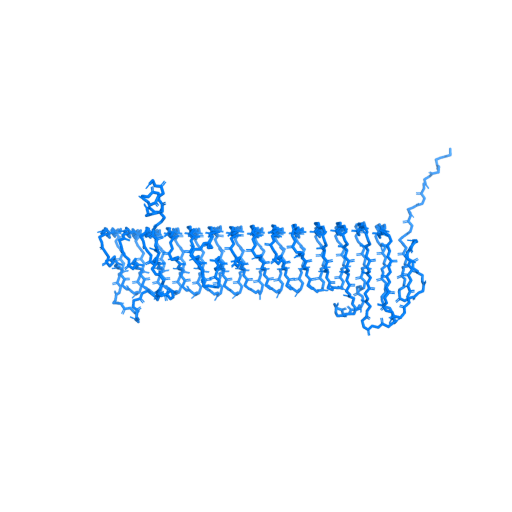. VAL A 1 266 ? -18.416 -1.093 18.824 1.00 98.50 266 VAL A CA 1
ATOM 1756 C C . VAL A 1 266 ? -19.858 -1.398 18.448 1.00 98.50 266 VAL A C 1
ATOM 1758 O O . VAL A 1 266 ? -20.747 -1.266 19.282 1.00 98.50 266 VAL A O 1
ATOM 1761 N N . GLY A 1 267 ? -20.093 -1.765 17.193 1.00 98.25 267 GLY A N 1
ATOM 1762 C CA . GLY A 1 267 ? -21.409 -2.013 16.623 1.00 98.25 267 GLY A CA 1
ATOM 1763 C C . GLY A 1 267 ? -22.073 -3.266 17.180 1.00 98.25 267 GLY A C 1
ATOM 1764 O O . GLY A 1 267 ? -21.560 -3.930 18.079 1.00 98.25 267 GLY A O 1
ATOM 1765 N N . ASN A 1 268 ? -23.247 -3.581 16.642 1.00 98.62 268 ASN A N 1
ATOM 1766 C CA . ASN A 1 268 ? -24.041 -4.735 17.050 1.00 98.62 268 ASN A CA 1
ATOM 1767 C C . ASN A 1 268 ? -23.410 -6.050 16.578 1.00 98.62 268 ASN A C 1
ATOM 1769 O O . ASN A 1 268 ? -22.820 -6.107 15.498 1.00 98.62 268 ASN A O 1
ATOM 1773 N N . ASN A 1 269 ? -23.620 -7.119 17.345 1.00 98.44 269 ASN A N 1
ATOM 1774 C CA . ASN A 1 269 ? -23.156 -8.481 17.060 1.00 98.44 269 ASN A CA 1
ATOM 1775 C C . ASN A 1 269 ? -21.642 -8.589 16.799 1.00 98.44 269 ASN A C 1
ATOM 1777 O O . ASN A 1 269 ? -21.202 -9.511 16.115 1.00 98.44 269 ASN A O 1
ATOM 1781 N N . ALA A 1 270 ? -20.845 -7.635 17.278 1.00 98.38 270 ALA A N 1
ATOM 1782 C CA . ALA A 1 270 ? -19.401 -7.700 17.118 1.00 98.38 270 ALA A CA 1
ATOM 1783 C C . ALA A 1 270 ? -18.792 -8.700 18.115 1.00 98.38 270 ALA A C 1
ATOM 1785 O O . ALA A 1 270 ? -19.347 -8.957 19.191 1.00 98.38 270 ALA A O 1
ATOM 1786 N N . GLU A 1 271 ? -17.620 -9.229 17.781 1.00 98.50 271 GLU A N 1
ATOM 1787 C CA . GLU A 1 271 ? -16.783 -10.003 18.692 1.00 98.50 271 GLU A CA 1
ATOM 1788 C C . GLU A 1 271 ? -15.475 -9.250 18.940 1.00 98.50 271 GLU A C 1
ATOM 1790 O O . GLU A 1 271 ? -14.795 -8.833 18.005 1.00 98.50 271 GLU A O 1
ATOM 1795 N N . VAL A 1 272 ? -15.128 -9.059 20.214 1.00 98.25 272 VAL A N 1
ATOM 1796 C CA . VAL A 1 272 ? -13.846 -8.490 20.640 1.00 98.25 272 VAL A CA 1
ATOM 1797 C C . VAL A 1 272 ? -13.168 -9.483 21.575 1.00 98.25 272 VAL A C 1
ATOM 1799 O O . VAL A 1 272 ? -13.656 -9.773 22.667 1.00 98.25 272 VAL A O 1
ATOM 1802 N N . GLY A 1 273 ? -12.035 -10.027 21.143 1.00 96.88 273 GLY A N 1
ATOM 1803 C CA . GLY A 1 273 ? -11.273 -11.037 21.864 1.00 96.88 273 GLY A CA 1
ATOM 1804 C C . GLY A 1 273 ? -10.469 -10.483 23.040 1.00 96.88 273 GLY A C 1
ATOM 1805 O O . GLY A 1 273 ? -10.151 -11.231 23.964 1.00 96.88 273 GLY A O 1
ATOM 1806 N N . GLY A 1 274 ? -10.175 -9.183 23.028 1.00 95.50 274 GLY A N 1
ATOM 1807 C CA . GLY A 1 274 ? -9.486 -8.467 24.097 1.00 95.50 274 GLY A CA 1
ATOM 1808 C C . GLY A 1 274 ? -10.390 -7.535 24.905 1.00 95.50 274 GLY A C 1
ATOM 1809 O O . GLY A 1 274 ? -11.597 -7.744 25.031 1.00 95.50 274 GLY A O 1
ATOM 1810 N N . ASN A 1 275 ? -9.780 -6.500 25.484 1.00 95.19 275 ASN A N 1
ATOM 1811 C CA . ASN A 1 275 ? -10.491 -5.465 26.238 1.00 95.19 275 ASN A CA 1
ATOM 1812 C C . ASN A 1 275 ? -10.995 -4.355 25.303 1.00 95.19 275 ASN A C 1
ATOM 1814 O O . ASN A 1 275 ? -10.435 -4.144 24.230 1.00 95.19 275 ASN A O 1
ATOM 1818 N N . VAL A 1 276 ? -11.989 -3.588 25.747 1.00 96.44 276 VAL A N 1
ATOM 1819 C CA . VAL A 1 276 ? -12.390 -2.320 25.128 1.00 96.44 276 VAL A CA 1
ATOM 1820 C C . VAL A 1 276 ? -12.177 -1.203 26.144 1.00 96.44 276 VAL A C 1
ATOM 1822 O O . VAL A 1 276 ? -12.951 -1.078 27.093 1.00 96.44 276 VAL A O 1
ATOM 1825 N N . GLU A 1 277 ? -11.117 -0.405 25.998 1.00 93.81 277 GLU A N 1
ATOM 1826 C CA . GLU A 1 277 ? -10.777 0.606 27.009 1.00 93.81 277 GLU A CA 1
ATOM 1827 C C . GLU A 1 277 ? -10.311 1.939 26.427 1.00 93.81 277 GLU A C 1
ATOM 1829 O O . GLU A 1 277 ? -9.519 1.995 25.485 1.00 93.81 277 GLU A O 1
ATOM 1834 N N . THR A 1 278 ? -10.696 3.026 27.094 1.00 90.75 278 THR A N 1
ATOM 1835 C CA . THR A 1 278 ? -10.030 4.322 26.941 1.00 90.75 278 THR A CA 1
ATOM 1836 C C . THR A 1 278 ? -9.020 4.492 28.075 1.00 90.75 278 THR A C 1
ATOM 1838 O O . THR A 1 278 ? -9.290 4.183 29.242 1.00 90.75 278 THR A O 1
ATOM 1841 N N . ALA A 1 279 ? -7.817 4.968 27.764 1.00 85.56 279 ALA A N 1
ATOM 1842 C CA . ALA A 1 279 ? -6.787 5.176 28.779 1.00 85.56 279 ALA A CA 1
ATOM 1843 C C . ALA A 1 279 ? -6.970 6.475 29.587 1.00 85.56 279 ALA A C 1
ATOM 1845 O O . ALA A 1 279 ? -6.439 6.562 30.693 1.00 85.56 279 ALA A O 1
ATOM 1846 N N . HIS A 1 280 ? -7.749 7.436 29.083 1.00 86.00 280 HIS A N 1
ATOM 1847 C CA . HIS A 1 280 ? -8.122 8.668 29.786 1.00 86.00 280 HIS A CA 1
ATOM 1848 C C . HIS A 1 280 ? -9.644 8.877 29.734 1.00 86.00 280 HIS A C 1
ATOM 1850 O O . HIS A 1 280 ? -10.407 7.910 29.793 1.00 86.00 280 HIS A O 1
ATOM 1856 N N . ALA A 1 281 ? -10.092 10.135 29.674 1.00 86.25 281 ALA A N 1
ATOM 1857 C CA . ALA A 1 281 ? -11.494 10.458 29.470 1.00 86.25 281 ALA A CA 1
ATOM 1858 C C . ALA A 1 281 ? -12.008 9.870 28.147 1.00 86.25 281 ALA A C 1
ATOM 1860 O O . ALA A 1 281 ? -11.222 9.543 27.266 1.00 86.25 281 ALA A O 1
ATOM 1861 N N . GLY A 1 282 ? -13.314 9.709 27.993 1.00 89.00 282 GLY A N 1
ATOM 1862 C CA . GLY A 1 282 ? -13.868 9.189 26.746 1.00 89.00 282 GLY A CA 1
ATOM 1863 C C . GLY A 1 282 ? -15.267 8.630 26.907 1.00 89.00 282 GLY A C 1
ATOM 1864 O O . GLY A 1 282 ? -15.844 8.644 27.990 1.00 89.00 282 GLY A O 1
ATOM 1865 N N . ALA A 1 283 ? -15.821 8.133 25.814 1.00 94.44 283 ALA A N 1
ATOM 1866 C CA . ALA A 1 283 ? -17.090 7.427 25.833 1.00 94.44 283 ALA A CA 1
ATOM 1867 C C . ALA A 1 283 ? -16.901 6.073 25.166 1.00 94.44 283 ALA A C 1
ATOM 1869 O O . ALA A 1 283 ? -16.304 5.998 24.094 1.00 94.44 283 ALA A O 1
ATOM 1870 N N . ILE A 1 284 ? -17.411 5.021 25.793 1.00 97.62 284 ILE A N 1
ATOM 1871 C CA . ILE A 1 284 ? -17.477 3.697 25.185 1.00 97.62 284 ILE A CA 1
ATOM 1872 C C . ILE A 1 284 ? -18.942 3.362 24.948 1.00 97.62 284 ILE A C 1
ATOM 1874 O O . ILE A 1 284 ? -19.743 3.401 25.879 1.00 97.62 284 ILE A O 1
ATOM 1878 N N . THR A 1 285 ? -19.283 3.017 23.711 1.00 98.38 285 THR A N 1
ATOM 1879 C CA . THR A 1 285 ? -20.597 2.492 23.335 1.00 98.38 285 THR A CA 1
ATOM 1880 C C . THR A 1 285 ? -20.419 1.101 22.753 1.00 98.38 285 THR A C 1
ATOM 1882 O O . THR A 1 285 ? -19.706 0.934 21.767 1.00 98.38 285 THR A O 1
ATOM 1885 N N . ILE A 1 286 ? -21.064 0.109 23.359 1.00 98.50 286 ILE A N 1
ATOM 1886 C CA . ILE A 1 286 ? -21.084 -1.275 22.887 1.00 98.50 286 ILE A CA 1
ATOM 1887 C C . ILE A 1 286 ? -22.494 -1.594 22.393 1.00 98.50 286 ILE A C 1
ATOM 1889 O O . ILE A 1 286 ? -23.452 -1.476 23.152 1.00 98.50 286 ILE A O 1
ATOM 1893 N N . GLY A 1 287 ? -22.621 -1.983 21.128 1.00 98.25 287 GLY A N 1
ATOM 1894 C CA . GLY A 1 287 ? -23.881 -2.331 20.482 1.00 98.25 287 GLY A CA 1
ATOM 1895 C C . GLY A 1 287 ? -24.498 -3.623 21.014 1.00 98.25 287 GLY A C 1
ATOM 1896 O O . GLY A 1 287 ? -23.896 -4.372 21.778 1.00 98.25 287 GLY A O 1
ATOM 1897 N N . ASN A 1 288 ? -25.733 -3.887 20.602 1.00 98.44 288 ASN A N 1
ATOM 1898 C CA . ASN A 1 288 ? -26.513 -5.037 21.051 1.00 98.44 288 ASN A CA 1
ATOM 1899 C C . ASN A 1 288 ? -25.856 -6.368 20.655 1.00 98.44 288 ASN A C 1
ATOM 1901 O O . ASN A 1 288 ? -25.289 -6.478 19.570 1.00 98.44 288 ASN A O 1
ATOM 1905 N N . HIS A 1 289 ? -26.016 -7.397 21.492 1.00 98.19 289 HIS A N 1
ATOM 1906 C CA . HIS A 1 289 ? -25.519 -8.768 21.272 1.00 98.19 289 HIS A CA 1
ATOM 1907 C C . HIS A 1 289 ? -24.003 -8.885 21.046 1.00 98.19 289 HIS 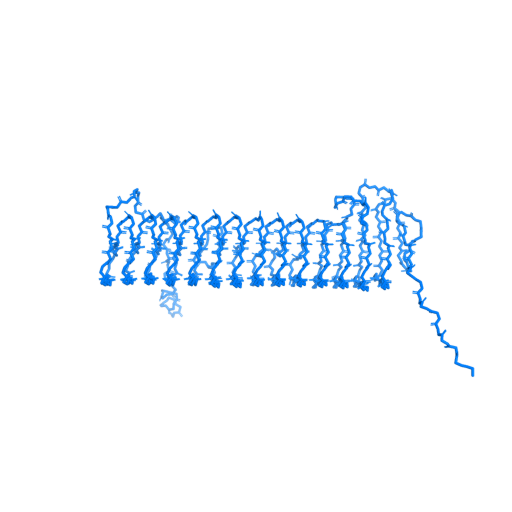A C 1
ATOM 1909 O O . HIS A 1 289 ? -23.523 -9.913 20.571 1.00 98.19 289 HIS A O 1
ATOM 1915 N N . THR A 1 290 ? -23.241 -7.848 21.383 1.00 98.44 290 THR A N 1
ATOM 1916 C CA . THR A 1 290 ? -21.786 -7.845 21.241 1.00 98.44 290 THR A CA 1
ATOM 1917 C C . THR A 1 290 ? -21.131 -8.642 22.361 1.00 98.44 290 THR A C 1
ATOM 1919 O O . THR A 1 290 ? -21.541 -8.575 23.525 1.00 98.44 290 THR A O 1
ATOM 1922 N N . ASN A 1 291 ? -20.101 -9.407 22.006 1.00 98.38 291 ASN A N 1
ATOM 1923 C CA . ASN A 1 291 ? -19.331 -10.219 22.936 1.00 98.38 291 ASN A CA 1
ATOM 1924 C C . ASN A 1 291 ? -17.921 -9.647 23.092 1.00 98.38 291 ASN A C 1
ATOM 1926 O O . ASN A 1 291 ? -17.107 -9.740 22.175 1.00 98.38 291 ASN A O 1
ATOM 1930 N N . VAL A 1 292 ? -17.624 -9.089 24.262 1.00 98.25 292 VAL A N 1
ATOM 1931 C CA . VAL A 1 292 ? -16.281 -8.651 24.647 1.00 98.25 292 VAL A CA 1
ATOM 1932 C C . VAL A 1 292 ? -15.720 -9.675 25.627 1.00 98.25 292 VAL A C 1
ATOM 1934 O O . VAL A 1 292 ? -16.196 -9.792 26.755 1.00 98.25 292 VAL A O 1
ATOM 1937 N N . LYS A 1 293 ? -14.707 -10.440 25.207 1.00 97.44 293 LYS A N 1
ATOM 1938 C CA . LYS A 1 293 ? -14.075 -11.461 26.062 1.00 97.44 293 LYS A CA 1
ATOM 1939 C C . LYS A 1 293 ? -13.294 -10.834 27.217 1.00 97.44 293 LYS A C 1
ATOM 1941 O O . LYS A 1 293 ? -13.190 -11.453 28.273 1.00 97.44 293 LYS A O 1
ATOM 1946 N N . GLY A 1 294 ? -12.746 -9.636 27.011 1.00 95.38 294 GLY A N 1
ATOM 1947 C CA . GLY A 1 294 ? -12.090 -8.834 28.039 1.00 95.38 294 GLY A CA 1
ATOM 1948 C C . GLY A 1 294 ? -13.039 -7.895 28.786 1.00 95.38 294 GLY A C 1
ATOM 1949 O O . GLY A 1 294 ? -14.261 -8.011 28.710 1.00 95.38 294 GLY A O 1
ATOM 1950 N N . ALA A 1 295 ? -12.455 -6.925 29.490 1.00 94.62 295 ALA A N 1
ATOM 1951 C CA . ALA A 1 295 ? -13.204 -5.886 30.190 1.00 94.62 295 ALA A CA 1
ATOM 1952 C C . ALA A 1 295 ? -13.592 -4.729 29.259 1.00 94.62 295 ALA A C 1
ATOM 1954 O O . ALA A 1 295 ? -12.894 -4.438 28.286 1.00 94.62 295 ALA A O 1
ATOM 1955 N N . VAL A 1 296 ? -14.662 -4.021 29.621 1.00 95.75 296 VAL A N 1
ATOM 1956 C CA . VAL A 1 296 ? -15.047 -2.732 29.032 1.00 95.75 296 VAL A CA 1
ATOM 1957 C C . VAL A 1 296 ? -14.853 -1.646 30.088 1.00 95.75 296 VAL A C 1
ATOM 1959 O O . VAL A 1 296 ? -15.417 -1.760 31.176 1.00 95.75 296 VAL A O 1
ATOM 1962 N N . GLY A 1 297 ? -14.063 -0.604 29.810 1.00 91.88 297 GLY A N 1
ATOM 1963 C CA . GLY A 1 297 ? -13.818 0.425 30.825 1.00 91.88 297 GLY A CA 1
ATOM 1964 C C . GLY A 1 297 ? -13.189 1.731 30.346 1.00 91.88 297 GLY A C 1
ATOM 1965 O O . GLY A 1 297 ? -12.193 1.747 29.627 1.00 91.88 297 GLY A O 1
ATOM 1966 N N . VAL A 1 298 ? -13.738 2.842 30.837 1.00 89.75 298 VAL A N 1
ATOM 1967 C CA . VAL A 1 298 ? -13.152 4.186 30.737 1.00 89.75 298 VAL A CA 1
ATOM 1968 C C . VAL A 1 298 ? -12.331 4.458 31.998 1.00 89.75 298 VAL A C 1
ATOM 1970 O O . VAL A 1 298 ? -12.847 4.321 33.104 1.00 89.75 298 VAL A O 1
ATOM 1973 N N . LYS A 1 299 ? -11.053 4.839 31.859 1.00 85.50 299 LYS A N 1
ATOM 1974 C CA . LYS A 1 299 ? -10.172 5.081 33.026 1.00 85.50 299 LYS A CA 1
ATOM 1975 C C . LYS A 1 299 ? -10.230 6.504 33.581 1.00 85.50 299 LYS A C 1
ATOM 1977 O O . LYS A 1 299 ? -9.818 6.720 34.717 1.00 85.50 299 LYS A O 1
ATOM 1982 N N . GLY A 1 300 ? -10.683 7.471 32.784 1.00 83.94 300 GLY A N 1
ATOM 1983 C CA . GLY A 1 300 ? -10.881 8.862 33.199 1.00 83.94 300 GLY A CA 1
ATOM 1984 C C . GLY A 1 300 ? -12.356 9.233 33.357 1.00 83.94 300 GLY A C 1
ATOM 1985 O O . GLY A 1 300 ? -13.207 8.385 33.603 1.00 83.94 300 GLY A O 1
ATOM 1986 N N . ALA A 1 301 ? -12.667 10.519 33.187 1.00 85.56 301 ALA A N 1
ATOM 1987 C CA . ALA A 1 301 ? -14.050 10.985 33.132 1.00 85.56 301 ALA A CA 1
ATOM 1988 C C . ALA A 1 301 ? -14.747 10.465 31.866 1.00 85.56 301 ALA A C 1
ATOM 1990 O O . ALA A 1 301 ? -14.223 10.619 30.763 1.00 85.56 301 ALA A O 1
ATOM 1991 N N . GLY A 1 302 ? -15.937 9.887 31.997 1.00 88.81 302 GLY A N 1
ATOM 1992 C CA . GLY A 1 302 ? -16.649 9.413 30.823 1.00 88.81 302 GLY A CA 1
ATOM 1993 C C . GLY A 1 302 ? -17.826 8.505 31.104 1.00 88.81 302 GLY A C 1
ATOM 1994 O O . GLY A 1 302 ? -18.198 8.279 32.253 1.00 88.81 302 GLY A O 1
ATOM 1995 N N . ALA A 1 303 ? -18.404 7.994 30.021 1.00 92.12 303 ALA A N 1
ATOM 1996 C CA . ALA A 1 303 ? -19.578 7.137 30.052 1.00 92.12 303 ALA A CA 1
ATOM 1997 C C . ALA A 1 303 ? -19.290 5.803 29.365 1.00 92.12 303 ALA A C 1
ATOM 1999 O O . ALA A 1 303 ? -18.600 5.743 28.347 1.00 92.12 303 ALA A O 1
ATOM 2000 N N . THR A 1 304 ? -19.854 4.736 29.920 1.00 96.38 304 THR A N 1
ATOM 2001 C CA . THR A 1 304 ? -19.924 3.427 29.271 1.00 96.38 304 THR A CA 1
ATOM 2002 C C . THR A 1 304 ? -21.391 3.112 29.025 1.00 96.38 304 THR A C 1
ATOM 2004 O O . THR A 1 304 ? -22.176 3.068 29.969 1.00 96.38 304 THR A O 1
ATOM 2007 N N . THR A 1 305 ? -21.753 2.907 27.762 1.00 97.69 305 THR A N 1
ATOM 2008 C CA . THR A 1 305 ? -23.099 2.525 27.334 1.00 97.69 305 THR A CA 1
ATOM 2009 C C . THR A 1 305 ? -23.039 1.119 26.770 1.00 97.69 305 THR A C 1
ATOM 2011 O O . THR A 1 305 ? -22.313 0.868 25.808 1.00 97.69 305 THR A O 1
ATOM 2014 N N . LEU A 1 306 ? -23.794 0.201 27.367 1.00 97.56 306 LEU A N 1
ATOM 2015 C CA . LEU A 1 306 ? -23.918 -1.171 26.891 1.00 97.56 306 LEU A CA 1
ATOM 2016 C C . LEU A 1 306 ? -25.314 -1.364 26.308 1.00 97.56 306 LEU A C 1
ATOM 2018 O O . LEU A 1 306 ? -26.311 -1.033 26.949 1.00 97.56 306 LEU A O 1
ATOM 2022 N N . GLY A 1 307 ? -25.371 -1.890 25.091 1.00 97.25 307 GLY A N 1
ATOM 2023 C CA . GLY A 1 307 ? -26.603 -2.318 24.458 1.00 97.25 307 GLY A CA 1
ATOM 2024 C C . GLY A 1 307 ? -27.203 -3.551 25.131 1.00 97.25 307 GLY A C 1
ATOM 2025 O O . GLY A 1 307 ? -26.657 -4.143 26.065 1.00 97.25 307 GLY A O 1
ATOM 2026 N N . ASN A 1 308 ? -28.343 -3.974 24.606 1.00 97.44 308 ASN A N 1
ATOM 2027 C CA . ASN A 1 308 ? -29.038 -5.162 25.073 1.00 97.44 308 ASN A CA 1
ATOM 2028 C C . ASN A 1 308 ? -28.210 -6.422 24.794 1.00 97.44 308 ASN A C 1
ATOM 2030 O O . ASN A 1 308 ? -27.621 -6.564 23.721 1.00 97.44 308 ASN A O 1
ATOM 2034 N N . ASN A 1 309 ? -28.227 -7.369 25.734 1.00 97.50 309 ASN A N 1
ATOM 2035 C CA . ASN A 1 309 ? -27.589 -8.685 25.597 1.00 97.50 309 ASN A CA 1
ATOM 2036 C C . ASN A 1 309 ? -26.072 -8.641 25.327 1.00 97.50 309 ASN A C 1
ATOM 2038 O O . ASN A 1 309 ? -25.526 -9.566 24.725 1.00 97.50 309 ASN A O 1
ATOM 2042 N N . VAL A 1 310 ? -25.386 -7.583 25.765 1.00 97.94 310 VAL A N 1
ATOM 2043 C CA . VAL A 1 310 ? -23.921 -7.515 25.727 1.00 97.94 310 VAL A CA 1
ATOM 2044 C C . VAL A 1 310 ? -23.325 -8.480 26.749 1.00 97.94 310 VAL A C 1
ATOM 2046 O O . VAL A 1 310 ? -23.778 -8.554 27.892 1.00 97.94 310 VAL A O 1
ATOM 2049 N N . LYS A 1 311 ? -22.274 -9.197 26.346 1.00 98.00 311 LYS A N 1
ATOM 2050 C CA . LYS A 1 311 ? -21.457 -10.028 27.238 1.00 98.00 311 LYS A CA 1
ATOM 2051 C C . LYS A 1 311 ? -20.098 -9.365 27.424 1.00 98.00 311 LYS A C 1
ATOM 2053 O O . LYS A 1 311 ? -19.451 -9.019 26.441 1.00 98.00 311 LYS A O 1
ATOM 2058 N N . VAL A 1 312 ? -19.685 -9.194 28.677 1.00 97.44 312 VAL A N 1
ATOM 2059 C CA . VAL A 1 312 ? -18.379 -8.635 29.051 1.00 97.44 312 VAL A CA 1
ATOM 2060 C C . VAL A 1 312 ? -17.690 -9.611 29.992 1.00 97.44 312 VAL A C 1
ATOM 2062 O O . VAL A 1 312 ? -18.290 -10.055 30.972 1.00 97.44 312 VAL A O 1
ATOM 2065 N N . GLY A 1 313 ? -16.450 -9.966 29.674 1.00 95.44 313 GLY A N 1
ATOM 2066 C CA . GLY A 1 313 ? -15.635 -10.841 30.500 1.00 95.44 313 GLY A CA 1
ATOM 2067 C C . GLY A 1 313 ? -14.789 -10.094 31.528 1.00 95.44 313 GLY A C 1
ATOM 2068 O O . GLY A 1 313 ? -14.880 -8.881 31.727 1.00 95.44 313 GLY A O 1
ATOM 2069 N N . ASN A 1 314 ? -13.927 -10.856 32.197 1.00 93.69 314 ASN A N 1
ATOM 2070 C CA . ASN A 1 314 ? -12.904 -10.285 33.061 1.00 93.69 314 ASN A CA 1
ATOM 2071 C C . ASN A 1 314 ? -11.806 -9.649 32.217 1.00 93.69 314 ASN A C 1
ATOM 2073 O O . ASN A 1 314 ? -11.537 -10.064 31.093 1.00 93.69 314 ASN A O 1
ATOM 2077 N N . ARG A 1 315 ? -11.115 -8.667 32.790 1.00 90.19 315 ARG A N 1
ATOM 2078 C CA . ARG A 1 315 ? -9.987 -8.027 32.119 1.00 90.19 315 ARG A CA 1
ATOM 2079 C C . ARG A 1 315 ? -8.909 -9.043 31.745 1.00 90.19 315 ARG A C 1
ATOM 2081 O O . ARG A 1 315 ? -8.420 -9.775 32.604 1.00 90.19 315 ARG A O 1
ATOM 2088 N N . ILE A 1 316 ? -8.507 -9.035 30.476 1.00 88.00 316 ILE A N 1
ATOM 2089 C CA . ILE A 1 316 ? -7.466 -9.916 29.943 1.00 88.00 316 ILE A CA 1
ATOM 2090 C C . ILE A 1 316 ? -6.154 -9.138 29.862 1.00 88.00 316 ILE A C 1
ATOM 2092 O O . ILE A 1 316 ? -6.068 -8.111 29.192 1.00 88.00 316 ILE A O 1
ATOM 2096 N N . GLY A 1 317 ? -5.118 -9.641 30.533 1.00 82.06 317 GLY A N 1
ATOM 2097 C CA . GLY A 1 317 ? -3.778 -9.058 30.494 1.00 82.06 317 GLY A CA 1
ATOM 2098 C C . GLY A 1 317 ? -3.680 -7.651 31.101 1.00 82.06 317 GLY A C 1
ATOM 2099 O O . GLY A 1 317 ? -4.486 -7.223 31.932 1.00 82.06 317 GLY A O 1
ATOM 2100 N N . SER A 1 318 ? -2.632 -6.921 30.713 1.00 68.88 318 SER A N 1
ATOM 2101 C CA . SER A 1 318 ? -2.466 -5.520 31.101 1.00 68.88 318 SER A CA 1
ATOM 2102 C C . SER A 1 318 ? -3.534 -4.641 30.448 1.00 68.88 318 SER A C 1
ATOM 2104 O O . SER A 1 318 ? -4.002 -4.943 29.354 1.00 68.88 318 SER A O 1
ATOM 2106 N N . ALA A 1 319 ? -3.855 -3.512 31.090 1.00 61.12 319 ALA A N 1
ATOM 2107 C CA . ALA A 1 319 ? -4.618 -2.418 30.478 1.00 61.12 319 ALA A CA 1
ATOM 2108 C C . ALA A 1 319 ? -4.141 -2.146 29.046 1.00 61.12 319 ALA A C 1
ATOM 2110 O O . ALA A 1 319 ? -2.938 -2.282 28.809 1.00 61.12 319 ALA A O 1
ATOM 2111 N N . CYS A 1 320 ? -5.049 -1.700 28.164 1.00 63.12 320 CYS A N 1
ATOM 2112 C CA . CYS A 1 320 ? -4.732 -1.243 26.804 1.00 63.12 320 CYS A CA 1
ATOM 2113 C C . CYS A 1 320 ? -3.324 -0.634 26.740 1.00 63.12 320 CYS A C 1
ATOM 2115 O O . CYS A 1 320 ? -3.047 0.370 27.413 1.00 63.12 320 CYS A O 1
ATOM 2117 N N . LYS A 1 321 ? -2.409 -1.324 26.037 1.00 47.47 321 LYS A N 1
ATOM 2118 C CA . LYS A 1 321 ? -0.981 -1.004 26.068 1.00 47.47 321 LYS A CA 1
ATOM 2119 C C . LYS A 1 321 ? -0.790 0.399 25.511 1.00 47.47 321 LYS A C 1
ATOM 2121 O O . LYS A 1 321 ? -1.142 0.682 24.373 1.00 47.47 321 LYS A O 1
ATOM 2126 N N . ARG A 1 322 ? -0.206 1.273 26.330 1.00 47.66 322 ARG A N 1
ATOM 2127 C CA . ARG A 1 322 ? 0.307 2.568 25.883 1.00 47.66 322 ARG A CA 1
ATOM 2128 C C . ARG A 1 322 ? 1.330 2.274 24.784 1.00 47.66 322 ARG A C 1
ATOM 2130 O O . ARG A 1 322 ? 2.342 1.639 25.087 1.00 47.66 322 ARG A O 1
ATOM 2137 N N . GLN A 1 323 ? 1.135 2.755 23.556 1.00 45.09 323 GLN A N 1
ATOM 2138 C CA . GLN A 1 323 ? 2.326 3.158 22.813 1.00 45.09 323 GLN A CA 1
ATOM 2139 C C . GLN A 1 323 ? 2.957 4.268 23.660 1.00 45.09 323 GLN A C 1
ATOM 2141 O O . GLN A 1 323 ? 2.252 5.152 24.140 1.00 45.09 323 GLN A O 1
ATOM 2146 N N . SER A 1 324 ? 4.221 4.059 24.018 1.00 38.78 324 SER A N 1
ATOM 2147 C CA . SER A 1 324 ? 5.047 4.802 24.979 1.00 38.78 324 SER A CA 1
ATOM 2148 C C . SER A 1 324 ? 4.502 6.154 25.464 1.00 38.78 324 SER A C 1
ATOM 2150 O O . SER A 1 324 ? 4.124 7.048 24.718 1.00 38.78 324 SER A O 1
ATOM 2152 N N . SER A 1 325 ? 4.516 6.310 26.784 1.00 35.78 325 SER A N 1
ATOM 2153 C CA . SER A 1 325 ? 4.109 7.496 27.526 1.00 35.78 325 SER A CA 1
ATOM 2154 C C . SER A 1 325 ? 4.796 8.785 27.060 1.00 35.78 325 SER A C 1
ATOM 2156 O O . SER A 1 325 ? 5.801 9.190 27.638 1.00 35.78 325 SER A O 1
ATOM 2158 N N . PHE A 1 326 ? 4.215 9.475 26.084 1.00 40.22 326 PHE A N 1
ATOM 2159 C CA . PHE A 1 326 ? 4.598 10.834 25.729 1.00 40.22 326 PHE A CA 1
ATOM 2160 C C . PHE A 1 326 ? 3.466 11.786 26.104 1.00 40.22 326 PHE A C 1
ATOM 2162 O O . PHE A 1 326 ? 2.339 11.676 25.630 1.00 40.22 326 PHE A O 1
ATOM 2169 N N . LYS A 1 327 ? 3.761 12.707 27.029 1.00 34.28 327 LYS A N 1
ATOM 2170 C CA . LYS A 1 327 ? 2.857 13.801 27.392 1.00 34.28 327 LYS A CA 1
ATOM 2171 C C . LYS A 1 327 ? 2.598 14.625 26.132 1.00 34.28 327 LYS A C 1
ATOM 2173 O O . LYS A 1 327 ? 3.493 15.345 25.691 1.00 34.28 327 LYS A O 1
ATOM 2178 N N . ILE A 1 328 ? 1.381 14.570 25.593 1.00 36.59 328 ILE A N 1
ATOM 2179 C CA . ILE A 1 328 ? 0.898 15.602 24.678 1.00 36.59 328 ILE A CA 1
ATOM 2180 C C . ILE A 1 328 ? 0.933 16.911 25.473 1.00 36.59 328 ILE A C 1
ATOM 2182 O O . ILE A 1 328 ? 0.089 17.155 26.335 1.00 36.59 328 ILE A O 1
ATOM 2186 N N . LYS A 1 329 ? 1.938 17.759 25.229 1.00 34.78 329 LYS A N 1
ATOM 2187 C CA . LYS A 1 329 ? 1.823 19.171 25.590 1.00 34.78 329 LYS A CA 1
ATOM 2188 C C . LYS A 1 329 ? 0.761 19.733 24.655 1.00 34.78 329 LYS A C 1
ATOM 2190 O O . LYS A 1 329 ? 1.041 19.970 23.483 1.00 34.78 329 LYS A O 1
ATOM 2195 N N . SER A 1 330 ? -0.468 19.856 25.152 1.00 38.75 330 SER A N 1
ATOM 2196 C CA . SER A 1 330 ? -1.569 20.425 24.384 1.00 38.75 330 SER A CA 1
ATOM 2197 C C . SER A 1 330 ? -1.128 21.764 23.782 1.00 38.75 330 SER A C 1
ATOM 2199 O O . SER A 1 330 ? -0.527 22.609 24.454 1.00 38.75 330 SER A O 1
ATOM 2201 N N . ARG A 1 331 ? -1.416 21.968 22.491 1.00 49.47 331 ARG A N 1
ATOM 2202 C CA . ARG A 1 331 ? -1.094 23.211 21.765 1.00 49.47 331 ARG A CA 1
ATOM 2203 C C . ARG A 1 331 ? -1.790 24.453 22.355 1.00 49.47 331 ARG A C 1
ATOM 2205 O O . ARG A 1 331 ? -1.450 25.569 21.978 1.00 49.47 331 ARG A O 1
ATOM 2212 N N . GLN A 1 332 ? -2.685 24.275 23.330 1.00 45.69 332 GLN A N 1
ATOM 2213 C CA . GLN A 1 332 ? -3.377 25.344 24.057 1.00 45.69 332 GLN A CA 1
ATOM 2214 C C . GLN A 1 332 ? -2.434 26.244 24.883 1.00 45.69 332 GLN A C 1
ATOM 2216 O O . GLN A 1 332 ? -2.808 27.362 25.210 1.00 45.69 332 GLN A O 1
ATOM 2221 N N . TRP A 1 333 ? -1.191 25.827 25.160 1.00 35.84 333 TRP A N 1
ATOM 2222 C CA . TRP A 1 333 ? -0.245 26.641 25.942 1.00 35.84 333 TRP A CA 1
ATOM 2223 C C . TRP A 1 333 ? 0.711 27.519 25.119 1.00 35.84 333 TRP A C 1
ATOM 2225 O O . TRP A 1 333 ? 1.376 28.380 25.692 1.00 35.84 333 TRP A O 1
ATOM 2235 N N . ARG A 1 334 ? 0.789 27.366 23.786 1.00 38.22 334 ARG A N 1
ATOM 2236 C CA . ARG A 1 334 ? 1.704 28.188 22.960 1.00 38.22 334 ARG A CA 1
ATOM 2237 C C . ARG A 1 334 ? 1.153 29.562 22.569 1.00 38.22 334 ARG A C 1
ATOM 2239 O O . ARG A 1 334 ? 1.939 30.401 22.150 1.00 38.22 334 ARG A O 1
ATOM 2246 N N . GLN A 1 335 ? -0.146 29.820 22.737 1.00 39.12 335 GLN A N 1
ATOM 2247 C CA . GLN A 1 335 ? -0.720 31.151 22.478 1.00 39.12 335 GLN A CA 1
ATOM 2248 C C . GLN A 1 335 ? -0.722 32.083 23.701 1.00 39.12 335 GLN A C 1
ATOM 2250 O O . GLN A 1 335 ? -0.999 33.266 23.545 1.00 39.12 335 GLN A O 1
ATOM 2255 N N . ILE A 1 336 ? -0.368 31.595 24.896 1.00 46.50 336 ILE A N 1
ATOM 2256 C CA . ILE A 1 336 ? -0.381 32.409 26.128 1.00 46.50 336 ILE A CA 1
ATOM 2257 C C . ILE A 1 336 ? 0.993 33.040 26.441 1.00 46.50 336 ILE A C 1
ATOM 2259 O O . ILE A 1 336 ? 1.055 33.996 27.201 1.00 46.50 336 ILE A O 1
ATOM 2263 N N . PHE A 1 337 ? 2.086 32.592 25.810 1.00 37.41 337 PHE A N 1
ATOM 2264 C CA . PHE A 1 337 ? 3.449 33.086 26.092 1.00 37.41 337 PHE A CA 1
ATOM 2265 C C . PHE A 1 337 ? 4.112 33.876 24.945 1.00 37.41 337 PHE A C 1
ATOM 2267 O O . PHE A 1 337 ? 5.328 34.036 24.935 1.00 37.41 337 PHE A O 1
ATOM 2274 N N . LEU A 1 338 ? 3.333 34.372 23.978 1.00 39.09 338 LEU A N 1
ATOM 2275 C CA . LEU A 1 338 ? 3.816 35.289 22.929 1.00 39.09 338 LEU A CA 1
ATOM 2276 C C . LEU A 1 338 ? 3.062 36.631 22.936 1.00 39.09 338 LEU A C 1
ATOM 2278 O O . LEU A 1 338 ? 2.735 37.180 21.885 1.00 39.09 338 LEU A O 1
ATOM 2282 N N . ARG A 1 339 ? 2.794 37.158 24.132 1.00 39.31 339 ARG A N 1
ATOM 2283 C CA . ARG A 1 339 ? 2.577 38.590 24.352 1.00 39.31 339 ARG A CA 1
ATOM 2284 C C . ARG A 1 339 ? 3.585 39.092 25.366 1.00 39.31 339 ARG A C 1
ATOM 2286 O O . ARG A 1 339 ? 3.779 38.369 26.367 1.00 39.31 339 ARG A O 1
#

Mean predicted aligned error: 6.66 Å

Sequence (339 aa):
MLLSGLPAQAASYTFPGSLPADCSGSNGSYTCPALTLGSGDTITINSPIPATITVNGDLISGANSNINAGGAAANLTLVVIGTTALGASSTLHANVNGGGVVTIGNNSTVVGNIKTDSAAINVGNHSTVTGDITTTIAGVVNIGSNSTVNGNITTASGAINVGASSTVNGSITTTIAGAITLGANVTVTGSVATTYQGSLEGAGAITLGANNKVGGAVSTNTGAITISSNSKIVGDVSTNDGAITVENNADLSGSVCTGNSGAITVGNNAEVGGNVETAHAGAITIGNHTNVKGAVGVKGAGATTLGNNVKVGNRIGSACKRQSSFKIKSRQWRQIFLR

pLDDT: mean 90.74, std 16.04, range [34.28, 98.94]

Solvent-accessible surface area (backbone atoms only — not comparable to full-atom values): 14836 Å² total; per-residue (Å²): 135,84,81,76,76,74,79,82,75,56,52,78,29,28,45,72,74,50,57,57,78,79,40,48,71,58,94,27,44,34,42,19,63,42,43,80,41,55,51,47,16,32,38,40,75,76,56,50,74,58,25,38,42,36,22,70,23,39,35,39,34,26,39,43,18,30,35,21,66,91,52,53,26,80,41,27,36,40,39,24,51,24,36,36,36,43,19,38,50,17,34,36,19,27,30,39,41,25,55,22,43,34,36,39,22,36,50,15,39,35,37,29,34,43,36,24,45,65,21,37,38,38,39,24,36,50,14,38,31,55,24,38,39,38,18,69,55,25,21,39,39,39,38,25,35,52,16,38,30,51,21,35,41,37,20,22,22,33,38,38,38,37,26,36,52,15,38,30,60,21,35,42,37,17,46,36,30,18,40,38,39,37,29,37,45,24,38,29,55,26,34,42,33,23,40,33,95,86,60,97,75,18,41,15,37,38,39,37,30,38,47,22,36,31,54,22,34,40,37,21,38,24,27,38,39,38,41,28,36,50,18,36,29,52,26,39,39,37,20,41,43,24,39,39,40,36,31,37,46,20,40,29,54,21,30,43,29,21,51,28,75,12,42,39,38,37,25,36,51,18,39,30,52,21,30,41,32,23,61,23,28,30,39,39,38,39,25,36,53,16,39,29,52,4,27,76,48,63,68,40,65,67,52,79,46,76,35,61,75,51,44,72,37,62,71,55,82,71,71,74,76,68,78,73,96,67,84,78,75,63,74,81,62,69,75,72,75,78,118

Radius of gyration: 24.51 Å; Cα contacts (8 Å, |Δi|>4): 1245; chains: 1; bounding box: 58×52×87 Å

Secondary structure (DSSP, 8-state):
----PPPPPPPEEEESSSPPTT-EEETTEEEES-EEE-TT-EEEE-SSSSEEEEESS-EEE-TT-EESTTS-GGGEEEEESS-EEEPTT-EEESEEEESS-EEEPTT-EEES-EEESSS-EEE-TT-EE-S-EEESSS--EEE-TT-EESS-EEEEES-EEE-TT-EESS-EEEEEE--EEE-TT-EESS-EEE--SS-TT-B--EEE-TT-EESS-EEEEES-EEE-TT-EESS-EEEEES-EEE-TT-EESS-EEESSSEEEEE-TT-EESS-EEESSSEEEEE-TT-EESS-EEESSSEEEEE-TT-EE-PPPSSSSPPSS------GGGSSSS--

Nearest PDB structures (foldseek):
  3syj-assembly1_A-2  TM=3.444E-01  e=1.113E+00  Haemophilus influenzae
  5awf-assembly1_B  TM=1.541E-01  e=1.169E+00  Escherichia coli K-12

Foldseek 3Di:
DDPPDDPDDAAEAEVVDRHPPQWDDDQQEIEHCAAEGEALHEYAYDDDFQHEYEHVEEAAYAHNYEYNVVHAQRNYEYHYLYEYYAHACYEARYAYEYNEEYAAYHCYEYRHEYEYAAYEYHAEHNYEYQEEYEHNHHYEYHAYANYEYNEEYEYQYEEYEHYELYEYNYEYEHAAEYEYEYEHNYEYLEEYEQHHPDDQHRAYEYAYYEQYEYNEEYEYAAYEYEAEYNYEYAYEYEYAHEEYHAEEQYEYLYEYEYNEAYEYEHYECYEANAEYEYNEEYEYEYYALYEHQAAYDYPYHYYYHYYHNYHHHYHDDDDPDDPDDDDPPDPVPPVVPPD